Protein AF-A0A9E7FSQ2-F1 (afdb_monomer_lite)

Sequence (365 aa):
MQAASETDYRPSRMVAVAKCAEAFIREFFDQNPLSHIGLVTIKDGVAHRLTDIGGSPESQIKALMGKLECSGDASLQNALELIHGYLSQIPSYGHREVLILYSARNTCDPGDIMETIKNCKNAKIRCSVIGLSAEIFICKHLCEETGGSYTVALGESHFKELLLEHAPPPPAIAEYAAANLIKMGFPQRGAEGVIAICSCHKDVKIGGGYTCPRCKARVCELPAECRICGLTLVSSPHLARSYHHLFPVTPFNEVSSVVPFKLSQKLAQNCYGCQQSLLSHVDHLDCLDYLTCGHAMEANPLPMCPVQNATNVSASTVIFISMRVCTTVQVVRVIAAQLRDGYRLHRRLAPSIRAQCFMLEWSHT

Organism: NCBI:txid320322

Secondary structure (DSSP, 8-state):
-BTTT-SSSSS-HHHHHHHHHHHHHHHHHHH-TT-EEEEEEEETTEEEE-S-SBS-HHHHHHHHHHT----S---HHHHHHHHHHHHHTS-TTEEEEEEEEE--SS---SS-HHHHHHHHHHTTEEEEEEESS---HHHHHHHHHHT--EEE-SSHHHHHHHHHHTSSPPPPPTTT----PPPEE-PEEPPTT-EEE-TTTSSEEES--EEPTTT--EESSSSEE-TTT-PEE--HHHHHHHHHHHSPPPPP----S---TTTTTTS-SB-TTT--BTTTT-S------------------------------B--EEEEEEEEE----------GGGSSS---------TT-------------

Radius of gyration: 26.98 Å; chains: 1; bounding box: 78×68×67 Å

pLDDT: mean 70.96, std 23.81, range [24.16, 96.0]

InterPro domains:
  IPR007198 Ssl1-like [PF04056] (3-187)
  IPR007198 Ssl1-like [cd01453] (3-171)
  IPR012170 TFIIH subunit Ssl1/p44 [TIGR00622] (209-278)
  IPR036465 von Willebrand factor A-like domain superfamily [G3DSA:3.40.50.410] (2-172)
  IPR036465 von Willebrand factor A-like domain superfamily [SSF53300] (11-153)
  IPR060271 GTF2H2, zinc ribbon domain [PF27618] (211-241)

Structure (mmCIF, N/CA/C/O backbone):
data_AF-A0A9E7FSQ2-F1
#
_entry.id   AF-A0A9E7FSQ2-F1
#
loop_
_atom_site.group_PDB
_atom_site.id
_atom_site.type_symbol
_atom_site.label_atom_id
_atom_site.label_alt_id
_atom_site.label_comp_id
_atom_site.label_asym_id
_atom_site.label_entity_id
_atom_site.label_seq_id
_atom_site.pdbx_PDB_ins_code
_atom_site.Cartn_x
_atom_site.Cartn_y
_atom_site.Cartn_z
_atom_site.occupancy
_atom_site.B_iso_or_equiv
_atom_site.auth_seq_id
_atom_site.auth_comp_id
_atom_site.auth_asym_id
_atom_site.auth_atom_id
_atom_site.pdbx_PDB_model_num
ATOM 1 N N . MET A 1 1 ? -25.481 -5.400 13.319 1.00 40.56 1 MET A N 1
ATOM 2 C CA . MET A 1 1 ? -25.353 -4.232 12.418 1.00 40.56 1 MET A CA 1
ATOM 3 C C . MET A 1 1 ? -24.113 -4.427 11.564 1.00 40.56 1 MET A C 1
ATOM 5 O O . MET A 1 1 ? -23.068 -4.730 12.124 1.00 40.56 1 MET A O 1
ATOM 9 N N . GLN A 1 2 ? -24.254 -4.325 10.241 1.00 55.22 2 GLN A N 1
ATOM 10 C CA . GLN A 1 2 ? -23.157 -4.393 9.272 1.00 55.22 2 GLN A CA 1
ATOM 11 C C . GLN A 1 2 ? -22.393 -3.057 9.296 1.00 55.22 2 GLN A C 1
ATOM 13 O O . GLN A 1 2 ? -22.784 -2.104 8.629 1.00 55.22 2 GLN A O 1
ATOM 18 N N . ALA A 1 3 ? -21.301 -2.967 10.057 1.00 59.16 3 ALA A N 1
ATOM 19 C CA . ALA A 1 3 ? -20.565 -1.722 10.298 1.00 59.16 3 ALA A CA 1
ATOM 20 C C . ALA A 1 3 ? -20.078 -1.033 9.010 1.00 59.16 3 ALA A C 1
ATOM 22 O O . ALA A 1 3 ? -19.920 0.183 8.978 1.00 59.16 3 ALA A O 1
ATOM 23 N N . ALA A 1 4 ? -19.873 -1.778 7.923 1.00 58.91 4 ALA A N 1
ATOM 24 C CA . ALA A 1 4 ? -19.463 -1.224 6.632 1.00 58.91 4 ALA A CA 1
ATOM 25 C C . ALA A 1 4 ? -20.635 -0.817 5.712 1.00 58.91 4 ALA A C 1
ATOM 27 O O . ALA A 1 4 ? -20.423 -0.070 4.754 1.00 58.91 4 ALA A O 1
ATOM 28 N N . SER A 1 5 ? -21.866 -1.251 6.006 1.00 59.22 5 SER A N 1
ATOM 29 C CA . SER A 1 5 ? -23.078 -0.811 5.299 1.00 59.22 5 SER A CA 1
ATOM 30 C C . SER A 1 5 ? -23.764 0.376 5.984 1.00 59.22 5 SER A C 1
ATOM 32 O O . SER A 1 5 ? -24.767 0.873 5.475 1.00 59.22 5 SER A O 1
ATOM 34 N N . GLU A 1 6 ? -23.260 0.810 7.143 1.00 64.69 6 GLU A N 1
ATOM 35 C CA . GLU A 1 6 ? -23.747 1.996 7.847 1.00 64.69 6 GLU A CA 1
ATOM 36 C C . GLU A 1 6 ? -23.603 3.244 6.960 1.00 64.69 6 GLU A C 1
ATOM 38 O O . GLU A 1 6 ? -22.670 3.375 6.159 1.00 64.69 6 GLU A O 1
ATOM 43 N N . THR A 1 7 ? -24.569 4.152 7.076 1.00 68.88 7 THR A N 1
ATOM 44 C CA . THR A 1 7 ? -24.730 5.314 6.186 1.00 68.88 7 THR A CA 1
ATOM 45 C C . THR A 1 7 ? -24.164 6.604 6.773 1.00 68.88 7 THR A C 1
ATOM 47 O O . THR A 1 7 ? -24.497 7.692 6.307 1.00 68.88 7 THR A O 1
ATOM 50 N N . ASP A 1 8 ? -23.312 6.497 7.793 1.00 70.44 8 ASP A N 1
ATOM 51 C CA . ASP A 1 8 ? -22.634 7.646 8.401 1.00 70.44 8 ASP A CA 1
ATOM 52 C C . ASP A 1 8 ? -21.775 8.388 7.369 1.00 70.44 8 ASP A C 1
ATOM 54 O O . ASP A 1 8 ? -21.642 9.608 7.431 1.00 70.44 8 ASP A O 1
ATOM 58 N N . TYR A 1 9 ? -21.253 7.659 6.375 1.00 73.44 9 TYR A N 1
ATOM 59 C CA . TYR A 1 9 ? -20.717 8.222 5.134 1.00 73.44 9 TYR A CA 1
ATOM 60 C C . TYR A 1 9 ? -21.695 7.953 3.987 1.00 73.44 9 TYR A C 1
ATOM 62 O O . TYR A 1 9 ? -22.336 6.899 3.940 1.00 73.44 9 TYR A O 1
ATOM 70 N N . ARG A 1 10 ? -21.804 8.888 3.035 1.00 70.25 10 ARG A N 1
ATOM 71 C CA . ARG A 1 10 ? -22.770 8.794 1.930 1.00 70.25 10 ARG A CA 1
ATOM 72 C C . ARG A 1 10 ? -22.124 8.221 0.660 1.00 70.25 10 ARG A C 1
ATOM 74 O O . ARG A 1 10 ? -21.030 8.642 0.298 1.00 70.25 10 ARG A O 1
ATOM 81 N N . PRO A 1 11 ? -22.802 7.330 -0.094 1.00 70.56 11 PRO A N 1
ATOM 82 C CA . PRO A 1 11 ? -24.097 6.697 0.192 1.00 70.56 11 PRO A CA 1
ATOM 83 C C . PRO A 1 11 ? -24.022 5.561 1.233 1.00 70.56 11 PRO A C 1
ATOM 85 O O . PRO A 1 11 ? -25.025 5.268 1.870 1.00 70.56 11 PRO A O 1
ATOM 88 N N . SER A 1 12 ? -22.853 4.947 1.420 1.00 74.81 12 SER A N 1
ATOM 89 C CA . SER A 1 12 ? -22.544 4.016 2.513 1.00 74.81 12 SER A CA 1
ATOM 90 C C . SER A 1 12 ? -21.051 4.086 2.836 1.00 74.81 12 SER A C 1
ATOM 92 O O . SER A 1 12 ? -20.256 4.478 1.970 1.00 74.81 12 SER A O 1
ATOM 94 N N . ARG A 1 13 ? -20.643 3.669 4.046 1.00 75.00 13 ARG A N 1
ATOM 95 C CA . ARG A 1 13 ? -19.220 3.610 4.432 1.00 75.00 13 ARG A CA 1
ATOM 96 C C . ARG A 1 13 ? -18.386 2.822 3.429 1.00 75.00 13 ARG A C 1
ATOM 98 O O . ARG A 1 13 ? -17.349 3.320 3.014 1.00 75.00 13 ARG A O 1
ATOM 105 N N . MET A 1 14 ? -18.847 1.656 2.973 1.00 77.94 14 MET A N 1
ATOM 106 C CA . MET A 1 14 ? -18.116 0.863 1.979 1.00 77.94 14 MET A CA 1
ATOM 107 C C . MET A 1 14 ? -17.866 1.631 0.675 1.00 77.94 14 MET A C 1
ATOM 109 O O . MET A 1 14 ? -16.750 1.611 0.164 1.00 77.94 14 MET A O 1
ATOM 113 N N . VAL A 1 15 ? -18.875 2.317 0.132 1.00 80.50 15 VAL A N 1
ATOM 114 C CA . VAL A 1 15 ? -18.721 3.046 -1.137 1.00 80.50 15 VAL A CA 1
ATOM 115 C C . VAL A 1 15 ? -17.813 4.262 -0.966 1.00 80.50 15 VAL A C 1
ATOM 117 O O . VAL A 1 15 ? -16.976 4.520 -1.828 1.00 80.50 15 VAL A O 1
ATOM 120 N N . ALA A 1 16 ? -17.947 4.995 0.142 1.00 83.62 16 ALA A N 1
ATOM 121 C CA . ALA A 1 16 ? -17.066 6.118 0.456 1.00 83.62 16 ALA A CA 1
ATOM 122 C C . ALA A 1 16 ? -15.610 5.650 0.617 1.00 83.62 16 ALA A C 1
ATOM 124 O O . ALA A 1 16 ? -14.708 6.171 -0.038 1.00 83.62 16 ALA A O 1
ATOM 125 N N . VAL A 1 17 ? -15.394 4.585 1.395 1.00 85.50 17 VAL A N 1
ATOM 126 C CA . VAL A 1 17 ? -14.079 3.967 1.589 1.00 85.50 17 VAL A CA 1
ATOM 127 C C . VAL A 1 17 ? -13.490 3.486 0.265 1.00 85.50 17 VAL A C 1
ATOM 129 O O . VAL A 1 17 ? -12.321 3.751 0.008 1.00 85.50 17 VAL A O 1
ATOM 132 N N . ALA A 1 18 ? -14.279 2.844 -0.601 1.00 87.06 18 ALA A N 1
ATOM 133 C CA . ALA A 1 18 ? -13.825 2.375 -1.910 1.00 87.06 18 ALA A CA 1
ATOM 134 C C . ALA A 1 18 ? -13.379 3.524 -2.832 1.00 87.06 18 ALA A C 1
ATOM 136 O O . ALA A 1 18 ? -12.369 3.404 -3.521 1.00 87.06 18 ALA A O 1
ATOM 137 N N . LYS A 1 19 ? -14.081 4.663 -2.810 1.00 88.75 19 LYS A N 1
ATOM 138 C CA . LYS A 1 19 ? -13.690 5.860 -3.573 1.00 88.75 19 LYS A CA 1
ATOM 139 C C . LYS A 1 19 ? -12.409 6.498 -3.036 1.00 88.75 19 LYS A C 1
ATOM 141 O O . LYS A 1 19 ? -11.530 6.867 -3.812 1.00 88.75 19 LYS A O 1
ATOM 146 N N . CYS A 1 20 ? -12.279 6.614 -1.716 1.00 90.31 20 CYS A N 1
ATOM 147 C CA . CYS A 1 20 ? -11.047 7.088 -1.084 1.00 90.31 20 CYS A CA 1
ATOM 148 C C . CYS A 1 20 ? -9.872 6.145 -1.386 1.00 90.31 20 CYS A C 1
ATOM 150 O O . CYS A 1 20 ? -8.781 6.602 -1.716 1.00 90.31 20 CYS A O 1
ATOM 152 N N . ALA A 1 21 ? -10.120 4.836 -1.344 1.00 89.88 21 ALA A N 1
ATOM 153 C CA . ALA A 1 21 ? -9.185 3.782 -1.710 1.00 89.88 21 ALA A CA 1
ATOM 154 C C . ALA A 1 21 ? -8.739 3.860 -3.177 1.00 89.88 21 ALA A C 1
ATOM 156 O O . ALA A 1 21 ? -7.552 3.711 -3.450 1.00 89.88 21 ALA A O 1
ATOM 157 N N . GLU A 1 22 ? -9.645 4.136 -4.118 1.00 91.94 22 GLU A N 1
ATOM 158 C CA . GLU A 1 22 ? -9.281 4.381 -5.517 1.00 91.94 22 GLU A CA 1
ATOM 159 C C . GLU A 1 22 ? -8.311 5.565 -5.637 1.00 91.94 22 GLU A C 1
ATOM 161 O O . GLU A 1 22 ? -7.258 5.438 -6.267 1.00 91.94 22 GLU A O 1
ATOM 166 N N . ALA A 1 23 ? -8.647 6.702 -5.017 1.00 92.75 23 ALA A N 1
ATOM 167 C CA . ALA A 1 23 ? -7.794 7.888 -5.033 1.00 92.75 23 ALA A CA 1
ATOM 168 C C . ALA A 1 23 ? -6.413 7.594 -4.427 1.00 92.75 23 ALA A C 1
ATOM 170 O O . ALA A 1 23 ? -5.394 7.981 -4.996 1.00 92.75 23 ALA A O 1
ATOM 171 N N . PHE A 1 24 ? -6.379 6.845 -3.324 1.00 93.75 24 PHE A N 1
ATOM 172 C CA . PHE A 1 24 ? -5.146 6.395 -2.691 1.00 93.75 24 PHE A CA 1
ATOM 173 C C . PHE A 1 24 ? -4.313 5.485 -3.586 1.00 93.75 24 PHE A C 1
ATOM 175 O O . PHE A 1 24 ? -3.116 5.703 -3.687 1.00 93.75 24 PHE A O 1
ATOM 182 N N . ILE A 1 25 ? -4.907 4.495 -4.261 1.00 91.44 25 ILE A N 1
ATOM 183 C CA . ILE A 1 25 ? -4.161 3.608 -5.164 1.00 91.44 25 ILE A CA 1
ATOM 184 C C . ILE A 1 25 ? -3.481 4.434 -6.263 1.00 91.44 25 ILE A C 1
ATOM 186 O O . ILE A 1 25 ? -2.300 4.224 -6.540 1.00 91.44 25 ILE A O 1
ATOM 190 N N . ARG A 1 26 ? -4.202 5.389 -6.869 1.00 92.94 26 ARG A N 1
ATOM 191 C CA . ARG A 1 26 ? -3.638 6.268 -7.906 1.00 92.94 26 ARG A CA 1
ATOM 192 C C . ARG A 1 26 ? -2.476 7.104 -7.360 1.00 92.94 26 ARG A C 1
ATOM 194 O O . ARG A 1 26 ? -1.397 7.068 -7.943 1.00 92.94 26 ARG A O 1
ATOM 201 N N . GLU A 1 27 ? -2.675 7.785 -6.232 1.00 91.62 27 GLU A N 1
ATOM 202 C CA . GLU A 1 27 ? -1.642 8.621 -5.603 1.00 91.62 27 GLU A CA 1
ATOM 203 C C . GLU A 1 27 ? -0.430 7.792 -5.151 1.00 91.62 27 GLU A C 1
ATOM 205 O O . GLU A 1 27 ? 0.722 8.155 -5.384 1.00 91.62 27 GLU A O 1
ATOM 210 N N . PHE A 1 28 ? -0.673 6.623 -4.561 1.00 90.94 28 PHE A N 1
ATOM 211 C CA . PHE A 1 28 ? 0.370 5.726 -4.086 1.00 90.94 28 PHE A CA 1
ATOM 212 C C . PHE A 1 28 ? 1.300 5.289 -5.221 1.00 90.94 28 PHE A C 1
ATOM 214 O O . PHE A 1 28 ? 2.518 5.303 -5.040 1.00 90.94 28 PHE A O 1
ATOM 221 N N . PHE A 1 29 ? 0.759 4.919 -6.386 1.00 88.44 29 PHE A N 1
ATOM 222 C CA . PHE A 1 29 ? 1.572 4.533 -7.545 1.00 88.44 29 PHE A CA 1
ATOM 223 C C . PHE A 1 29 ? 2.252 5.722 -8.235 1.00 88.44 29 PHE A C 1
ATOM 225 O O . PHE A 1 29 ? 3.293 5.529 -8.872 1.00 88.44 29 PHE A O 1
ATOM 232 N N . ASP A 1 30 ? 1.715 6.937 -8.104 1.00 87.75 30 ASP A N 1
ATOM 233 C CA . ASP A 1 30 ? 2.375 8.135 -8.624 1.00 87.75 30 ASP A CA 1
ATOM 234 C C . ASP A 1 30 ? 3.643 8.463 -7.821 1.00 87.75 30 ASP A C 1
ATOM 236 O O . ASP A 1 30 ? 4.734 8.565 -8.396 1.00 87.75 30 ASP A O 1
ATOM 240 N N . GLN A 1 31 ? 3.518 8.485 -6.488 1.00 84.88 31 GLN A N 1
ATOM 241 C CA . GLN A 1 31 ? 4.624 8.717 -5.550 1.00 84.88 31 GLN A CA 1
ATOM 242 C C . GLN A 1 31 ? 5.609 7.532 -5.494 1.00 84.88 31 GLN A C 1
ATOM 244 O O . GLN A 1 31 ? 6.826 7.707 -5.376 1.00 84.88 31 GLN A O 1
ATOM 249 N N . ASN A 1 32 ? 5.105 6.298 -5.618 1.00 86.44 32 ASN A N 1
ATOM 250 C CA . ASN A 1 32 ? 5.890 5.070 -5.470 1.00 86.44 32 ASN A CA 1
ATOM 251 C C . ASN A 1 32 ? 5.739 4.142 -6.686 1.00 86.44 32 ASN A C 1
ATOM 253 O O . ASN A 1 32 ? 5.160 3.058 -6.582 1.00 86.44 32 ASN A O 1
ATOM 257 N N . PRO A 1 33 ? 6.311 4.498 -7.845 1.00 84.25 33 PRO A N 1
ATOM 258 C CA . PRO A 1 33 ? 6.127 3.713 -9.059 1.00 84.25 33 PRO A CA 1
ATOM 259 C C . PRO A 1 33 ? 6.678 2.288 -8.945 1.00 84.25 33 PRO A C 1
ATOM 261 O O . PRO A 1 33 ? 6.143 1.386 -9.569 1.00 84.25 33 PRO A O 1
ATOM 264 N N . LEU A 1 34 ? 7.725 2.047 -8.151 1.00 84.12 34 LEU A N 1
ATOM 265 C CA . LEU A 1 34 ? 8.325 0.710 -7.999 1.00 84.12 34 LEU A CA 1
ATOM 266 C C . LEU A 1 34 ? 7.613 -0.185 -6.980 1.00 84.12 34 LEU A C 1
ATOM 268 O O . LEU A 1 34 ? 7.972 -1.356 -6.820 1.00 84.12 34 LEU A O 1
ATOM 272 N N . SER A 1 35 ? 6.661 0.375 -6.245 1.00 86.38 35 SER A N 1
ATOM 273 C CA . SER A 1 35 ? 5.929 -0.350 -5.221 1.00 86.38 35 SER A CA 1
ATOM 274 C C . SER A 1 35 ? 4.876 -1.256 -5.838 1.00 86.38 35 SER A C 1
ATOM 276 O O . SER A 1 35 ? 4.550 -1.160 -7.017 1.00 86.38 35 SER A O 1
ATOM 278 N N . HIS A 1 36 ? 4.364 -2.179 -5.036 1.00 87.38 36 HIS A N 1
ATOM 279 C CA . HIS A 1 36 ? 3.294 -3.078 -5.437 1.00 87.38 36 HIS A CA 1
ATOM 280 C C . HIS A 1 36 ? 2.200 -3.051 -4.377 1.00 87.38 36 HIS A C 1
ATOM 282 O O . HIS A 1 36 ? 2.496 -2.959 -3.186 1.00 87.38 36 HIS A O 1
ATOM 288 N N . ILE A 1 37 ? 0.950 -3.167 -4.813 1.00 89.81 37 ILE A N 1
ATOM 289 C CA . ILE A 1 37 ? -0.212 -3.283 -3.933 1.00 89.81 37 ILE A CA 1
ATOM 290 C C . ILE A 1 37 ? -0.868 -4.643 -4.161 1.00 89.81 37 ILE A C 1
ATOM 292 O O . ILE A 1 37 ? -0.989 -5.093 -5.301 1.00 89.81 37 ILE A O 1
ATOM 296 N N . GLY A 1 38 ? -1.298 -5.285 -3.080 1.00 90.69 38 GLY A N 1
ATOM 297 C CA . GLY A 1 38 ? -2.268 -6.376 -3.081 1.00 90.69 38 GLY A CA 1
ATOM 298 C C . GLY A 1 38 ? -3.457 -6.021 -2.190 1.00 90.69 38 GLY A C 1
ATOM 299 O O . GLY A 1 38 ? -3.299 -5.312 -1.196 1.00 90.69 38 GLY A O 1
ATOM 300 N N . LEU A 1 39 ? -4.648 -6.502 -2.541 1.00 90.31 39 LEU A N 1
ATOM 301 C CA . LEU A 1 39 ? -5.879 -6.236 -1.801 1.00 90.31 39 LEU A CA 1
ATOM 302 C C . LEU A 1 39 ? -6.386 -7.514 -1.138 1.00 90.31 39 LEU A C 1
ATOM 304 O O . LEU A 1 39 ? -6.556 -8.554 -1.785 1.00 90.31 39 LEU A O 1
ATOM 308 N N . VAL A 1 40 ? -6.685 -7.411 0.153 1.00 90.19 40 VAL A N 1
ATOM 309 C CA . VAL A 1 40 ? -7.327 -8.461 0.944 1.00 90.19 40 VAL A CA 1
ATOM 310 C C . VAL A 1 40 ? -8.585 -7.892 1.581 1.00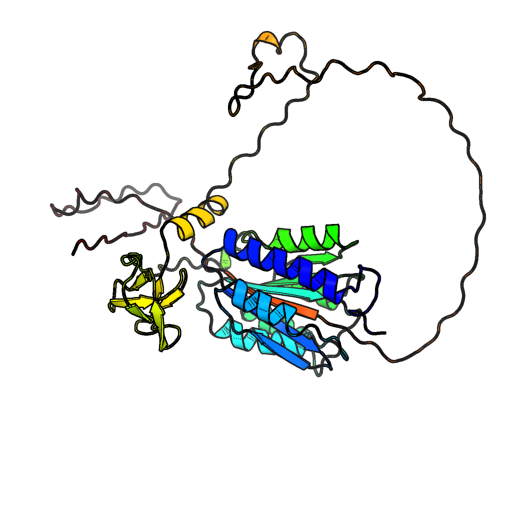 90.19 40 VAL A C 1
ATOM 312 O O . VAL A 1 40 ? -8.596 -6.778 2.095 1.00 90.19 40 VAL A O 1
ATOM 315 N N . THR A 1 41 ? -9.654 -8.673 1.553 1.00 88.00 41 THR A N 1
ATOM 316 C CA . THR A 1 41 ? -10.908 -8.373 2.247 1.00 88.00 41 THR A CA 1
ATOM 317 C C . THR A 1 41 ? -11.150 -9.382 3.338 1.00 88.00 41 THR A C 1
ATOM 319 O O . THR A 1 41 ? -10.878 -10.567 3.152 1.00 88.00 41 THR A O 1
ATOM 322 N N . ILE A 1 42 ? -11.735 -8.921 4.433 1.00 85.94 42 ILE A N 1
ATOM 323 C CA . ILE A 1 42 ? -12.189 -9.784 5.513 1.00 85.94 42 ILE A CA 1
ATOM 324 C C . ILE A 1 42 ? -13.713 -9.750 5.537 1.00 85.94 42 ILE A C 1
ATOM 326 O O . ILE A 1 42 ? -14.292 -8.665 5.637 1.00 85.94 42 ILE A O 1
ATOM 330 N N . LYS A 1 43 ? -14.338 -10.923 5.416 1.00 81.88 43 LYS A N 1
ATOM 331 C CA . LYS A 1 43 ? -15.788 -11.109 5.529 1.00 81.88 43 LYS A CA 1
ATOM 332 C C . LYS A 1 43 ? -16.107 -12.493 6.077 1.00 81.88 43 LYS A C 1
ATOM 334 O O . LYS A 1 43 ? -15.344 -13.427 5.855 1.00 81.88 43 LYS A O 1
ATOM 339 N N . ASP A 1 44 ? -17.226 -12.622 6.782 1.00 83.75 44 ASP A N 1
ATOM 340 C CA . ASP A 1 44 ? -17.719 -13.904 7.310 1.00 83.75 44 ASP A CA 1
ATOM 341 C C . ASP A 1 44 ? -16.679 -14.682 8.144 1.00 83.75 44 ASP A C 1
ATOM 343 O O . ASP A 1 44 ? -16.605 -15.907 8.096 1.00 83.75 44 ASP A O 1
ATOM 347 N N . GLY A 1 45 ? -15.844 -13.960 8.899 1.00 82.56 45 GLY A N 1
ATOM 348 C CA . GLY A 1 45 ? -14.763 -14.520 9.715 1.00 82.56 45 GLY A CA 1
ATOM 349 C C . GLY A 1 45 ? -13.556 -15.016 8.912 1.00 82.56 45 GLY A C 1
ATOM 350 O O . GLY A 1 45 ? -12.628 -15.572 9.492 1.00 82.56 45 GLY A O 1
ATOM 351 N N . VAL A 1 46 ? -13.523 -14.814 7.591 1.00 86.25 46 VAL A N 1
ATOM 352 C CA . VAL A 1 46 ? -12.490 -15.337 6.687 1.00 86.25 46 VAL A CA 1
ATOM 353 C C . VAL A 1 46 ? -11.792 -14.204 5.933 1.00 86.25 46 VAL A C 1
ATOM 355 O O . VAL A 1 46 ? -12.392 -13.200 5.546 1.00 86.25 46 VAL A O 1
ATOM 358 N N . ALA A 1 47 ? -10.489 -14.370 5.703 1.00 88.38 47 ALA A N 1
ATOM 359 C CA . ALA A 1 47 ? -9.706 -13.481 4.857 1.00 88.38 47 ALA A CA 1
ATOM 360 C C . ALA A 1 47 ? -9.663 -13.995 3.412 1.00 88.38 47 ALA A C 1
ATOM 362 O O . ALA A 1 47 ? -9.265 -15.127 3.139 1.00 88.38 47 ALA A O 1
ATOM 363 N N . HIS A 1 48 ? -10.029 -13.136 2.466 1.00 86.19 48 HIS A N 1
ATOM 364 C CA . HIS A 1 48 ? -10.029 -13.429 1.040 1.00 86.19 48 HIS A CA 1
ATOM 365 C C . HIS A 1 48 ? -9.091 -12.483 0.298 1.00 86.19 48 HIS A C 1
ATOM 367 O O . HIS A 1 48 ? -9.202 -11.261 0.396 1.00 86.19 48 HIS A O 1
ATOM 373 N N . ARG A 1 49 ? -8.199 -13.049 -0.515 1.00 87.81 49 ARG A N 1
ATOM 374 C CA . ARG A 1 49 ? -7.396 -12.275 -1.464 1.00 87.81 49 ARG A CA 1
ATOM 375 C C . ARG A 1 49 ? -8.285 -11.795 -2.614 1.00 87.81 49 ARG A C 1
ATOM 377 O O . ARG A 1 49 ? -8.809 -12.617 -3.367 1.00 87.81 49 ARG A O 1
ATOM 384 N N . LEU A 1 50 ? -8.419 -10.479 -2.775 1.00 86.50 50 LEU A N 1
ATOM 385 C CA . LEU A 1 50 ? -9.091 -9.885 -3.933 1.00 86.50 50 LEU A CA 1
ATOM 386 C C . LEU A 1 50 ? -8.173 -9.848 -5.153 1.00 86.50 50 LEU A C 1
ATOM 388 O O . LEU A 1 50 ? -8.620 -10.151 -6.261 1.00 86.50 50 LEU A O 1
ATOM 392 N N . THR A 1 51 ? -6.907 -9.493 -4.940 1.00 87.81 51 THR A N 1
ATOM 393 C CA . THR A 1 51 ? -5.895 -9.348 -5.989 1.00 87.81 51 THR A CA 1
ATOM 394 C C . THR A 1 51 ? -4.540 -9.860 -5.532 1.00 87.81 51 THR A C 1
ATOM 396 O O . THR A 1 51 ? -4.203 -9.827 -4.348 1.00 87.81 51 THR A O 1
ATOM 399 N N . ASP A 1 52 ? -3.742 -10.316 -6.492 1.00 86.75 52 ASP A N 1
ATOM 400 C CA . ASP A 1 52 ? -2.322 -10.553 -6.262 1.00 86.75 52 ASP A CA 1
ATOM 401 C C . ASP A 1 52 ? -1.561 -9.234 -6.087 1.00 86.75 52 ASP A C 1
ATOM 403 O O . ASP A 1 52 ? -1.979 -8.179 -6.580 1.00 86.75 52 ASP A O 1
ATOM 407 N N . ILE A 1 53 ? -0.416 -9.316 -5.404 1.00 85.19 53 ILE A N 1
ATOM 408 C CA . ILE A 1 53 ? 0.529 -8.204 -5.285 1.00 85.19 53 ILE A CA 1
ATOM 409 C C . ILE A 1 53 ? 1.018 -7.844 -6.692 1.00 85.19 53 ILE A C 1
ATOM 411 O O . ILE A 1 53 ? 1.624 -8.663 -7.384 1.00 85.19 53 ILE A O 1
ATOM 415 N N . GLY A 1 54 ? 0.742 -6.617 -7.126 1.00 83.31 54 GLY A N 1
ATOM 416 C CA . GLY A 1 54 ? 1.039 -6.164 -8.481 1.00 83.31 54 GLY A CA 1
ATOM 417 C C . GLY A 1 54 ? 1.284 -4.661 -8.568 1.00 83.31 54 GLY A C 1
ATOM 418 O O . GLY A 1 54 ? 0.929 -3.910 -7.664 1.00 83.31 54 GLY A O 1
ATOM 419 N N . GLY A 1 55 ? 1.891 -4.233 -9.677 1.00 83.50 55 GLY A N 1
ATOM 420 C CA . GLY A 1 55 ? 2.241 -2.832 -9.942 1.00 83.50 55 GLY A CA 1
ATOM 421 C C . GLY A 1 55 ? 1.238 -2.052 -10.804 1.00 83.50 55 GLY A C 1
ATOM 422 O O . GLY A 1 55 ? 1.524 -0.928 -11.194 1.00 83.50 55 GLY A O 1
ATOM 423 N N . SER A 1 56 ? 0.095 -2.649 -11.172 1.00 84.88 56 SER A N 1
ATOM 424 C CA . SER A 1 56 ? -0.887 -2.018 -12.070 1.00 84.88 56 SER A CA 1
ATOM 425 C C . SER A 1 56 ? -2.029 -1.367 -11.277 1.00 84.88 56 SER A C 1
ATOM 427 O O . SER A 1 56 ? -2.836 -2.108 -10.708 1.00 84.88 56 SER A O 1
ATOM 429 N N . PRO A 1 57 ? -2.161 -0.025 -11.259 1.00 89.25 57 PRO A N 1
ATOM 430 C CA . PRO A 1 57 ? -3.220 0.661 -10.514 1.00 89.25 57 PRO A CA 1
ATOM 431 C C . PRO A 1 57 ? -4.617 0.273 -11.008 1.00 89.25 57 PRO A C 1
ATOM 433 O O . PRO A 1 57 ? -5.481 -0.077 -10.209 1.00 89.25 57 PRO A O 1
ATOM 436 N N . GLU A 1 58 ? -4.830 0.251 -12.325 1.00 90.31 58 GLU A N 1
ATOM 437 C CA . GLU A 1 58 ? -6.143 -0.026 -12.923 1.00 90.31 58 GLU A CA 1
ATOM 438 C C . GLU A 1 58 ? -6.625 -1.455 -12.628 1.00 90.31 58 GLU A C 1
ATOM 440 O O . GLU A 1 58 ? -7.811 -1.679 -12.387 1.00 90.31 58 GLU A O 1
ATOM 445 N N . SER A 1 59 ? -5.708 -2.431 -12.569 1.00 88.12 59 SER A N 1
ATOM 446 C CA . SER A 1 59 ? -6.051 -3.799 -12.162 1.00 88.12 59 SER A CA 1
ATOM 447 C C . SER A 1 59 ? -6.533 -3.858 -10.711 1.00 88.12 59 SER A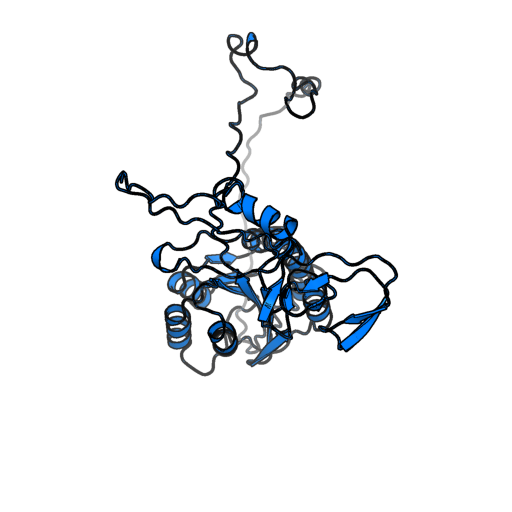 C 1
ATOM 449 O O . SER A 1 59 ? -7.471 -4.600 -10.412 1.00 88.12 59 SER A O 1
ATOM 451 N N . GLN A 1 60 ? -5.903 -3.093 -9.814 1.00 88.56 60 GLN A N 1
ATOM 452 C CA . GLN A 1 60 ? -6.276 -3.041 -8.399 1.00 88.56 60 GLN A CA 1
ATOM 453 C C . GLN A 1 60 ? -7.616 -2.320 -8.209 1.00 88.56 60 GLN A C 1
ATOM 455 O O . GLN A 1 60 ? -8.509 -2.841 -7.544 1.00 88.56 60 GLN A O 1
ATOM 460 N N . ILE A 1 61 ? -7.800 -1.172 -8.867 1.00 91.00 61 ILE A N 1
ATOM 461 C CA . ILE A 1 61 ? -9.032 -0.370 -8.809 1.00 91.00 61 ILE A CA 1
ATOM 462 C C . ILE A 1 61 ? -10.223 -1.159 -9.358 1.00 91.00 61 ILE A C 1
ATOM 464 O O . ILE A 1 61 ? -11.274 -1.222 -8.723 1.00 91.00 61 ILE A O 1
ATOM 468 N N . LYS A 1 62 ? -10.061 -1.824 -10.510 1.00 91.06 62 LYS A N 1
ATOM 469 C CA . LYS A 1 62 ? -11.126 -2.642 -11.103 1.00 91.06 62 LYS A CA 1
ATOM 470 C C . LYS A 1 62 ? -11.572 -3.766 -10.167 1.00 91.06 62 LYS A C 1
ATOM 472 O O . LYS A 1 62 ? -12.766 -4.038 -10.066 1.00 91.06 62 LYS A O 1
ATOM 477 N N . ALA A 1 63 ? -10.630 -4.425 -9.496 1.00 88.44 63 ALA A N 1
ATOM 478 C CA . ALA A 1 63 ? -10.948 -5.495 -8.558 1.00 88.44 63 ALA A CA 1
ATOM 479 C C . ALA A 1 63 ? -11.623 -4.973 -7.283 1.00 88.44 63 ALA A C 1
ATOM 481 O O . ALA A 1 63 ? -12.581 -5.588 -6.820 1.00 88.44 63 ALA A O 1
ATOM 482 N N . LEU A 1 64 ? -11.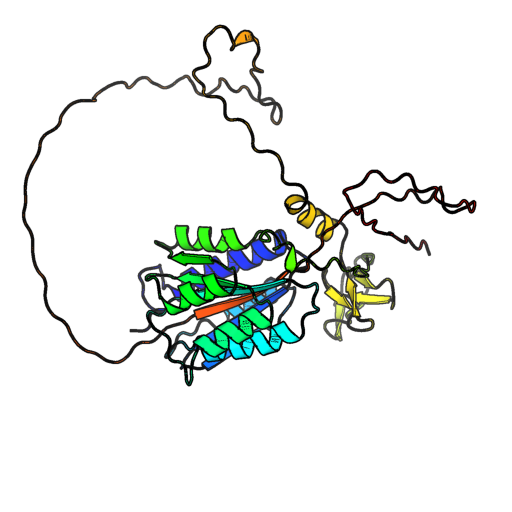161 -3.830 -6.764 1.00 85.94 64 LEU A N 1
ATOM 483 C CA . LEU A 1 64 ? -11.762 -3.148 -5.620 1.00 85.94 64 LEU A CA 1
ATOM 484 C C . LEU A 1 64 ? -13.224 -2.781 -5.903 1.00 85.94 64 LEU A C 1
ATOM 486 O O . LEU A 1 64 ? -14.116 -3.166 -5.154 1.00 85.94 64 LEU A O 1
ATOM 490 N N . MET A 1 65 ? -13.477 -2.089 -7.016 1.00 85.12 65 MET A N 1
ATOM 491 C CA . MET A 1 65 ? -14.816 -1.614 -7.379 1.00 85.12 65 MET A CA 1
ATOM 492 C C . MET A 1 65 ? -15.754 -2.747 -7.812 1.00 85.12 65 MET A C 1
ATOM 494 O O . MET A 1 65 ? -16.968 -2.633 -7.667 1.00 85.12 65 MET A O 1
ATOM 498 N N . GLY A 1 66 ? -15.209 -3.850 -8.333 1.00 80.00 66 GLY A N 1
ATOM 499 C CA . GLY A 1 66 ? -15.988 -4.996 -8.801 1.00 80.00 66 GLY A CA 1
ATOM 500 C C . GLY A 1 66 ? -16.462 -5.959 -7.705 1.00 80.00 66 GLY A C 1
ATOM 501 O O . GLY A 1 66 ? -17.284 -6.822 -8.003 1.00 80.00 66 GLY A O 1
ATOM 502 N N . LYS A 1 67 ? -15.947 -5.857 -6.470 1.00 73.19 67 LYS A N 1
ATOM 503 C CA . LYS A 1 67 ? -16.229 -6.797 -5.363 1.00 73.19 67 LYS A CA 1
ATOM 504 C C . LYS A 1 67 ? -16.542 -6.082 -4.040 1.00 73.19 67 LYS A C 1
ATOM 506 O O . LYS A 1 67 ? -16.015 -6.436 -2.988 1.00 73.19 67 LYS A O 1
ATOM 511 N N . LEU A 1 68 ? -17.404 -5.070 -4.099 1.00 68.69 68 LEU A N 1
ATOM 512 C CA . LEU A 1 68 ? -17.887 -4.336 -2.926 1.00 68.69 68 LEU A CA 1
ATOM 513 C C . LEU A 1 68 ? -19.039 -5.093 -2.249 1.00 68.69 68 LEU A C 1
ATOM 515 O O . LEU A 1 68 ? -20.208 -4.759 -2.427 1.00 68.69 68 LEU A O 1
ATOM 519 N N . GLU A 1 69 ? -18.701 -6.124 -1.478 1.00 70.31 69 GLU A N 1
ATOM 520 C CA . GLU A 1 69 ? -19.652 -6.866 -0.646 1.00 70.31 69 GLU A CA 1
ATOM 521 C C . GLU A 1 69 ? -19.219 -6.843 0.822 1.00 70.31 69 GLU A C 1
ATOM 523 O O . GLU A 1 69 ? -18.054 -7.088 1.140 1.00 70.31 69 GLU A O 1
ATOM 528 N N . CYS A 1 70 ? -20.180 -6.605 1.717 1.00 68.81 70 CYS A N 1
ATOM 529 C CA . CYS A 1 70 ? -19.977 -6.623 3.162 1.00 68.81 70 CYS A CA 1
ATOM 530 C C . CYS A 1 70 ? -20.873 -7.675 3.812 1.00 68.81 70 CYS A C 1
ATOM 532 O O . CYS A 1 70 ? -22.097 -7.541 3.779 1.00 68.81 70 CYS A O 1
ATOM 534 N N . SER A 1 71 ? -20.279 -8.684 4.446 1.00 74.12 71 SER A N 1
ATOM 535 C CA . SER A 1 71 ? -21.007 -9.692 5.222 1.00 74.12 71 SER A CA 1
ATOM 536 C C . SER A 1 71 ? -20.169 -10.226 6.382 1.00 74.12 71 SER A C 1
ATOM 538 O O . SER A 1 71 ? -18.940 -10.254 6.321 1.00 74.12 71 SER A O 1
ATOM 540 N N . GLY A 1 72 ? -20.865 -10.616 7.452 1.00 76.75 72 GLY A N 1
ATOM 541 C CA . GLY A 1 72 ? -20.300 -11.324 8.598 1.00 76.75 72 GLY A CA 1
ATOM 542 C C . GLY A 1 72 ? -19.212 -10.581 9.373 1.00 76.75 72 GLY A C 1
ATOM 543 O O . GLY A 1 72 ? -19.050 -9.364 9.261 1.00 76.75 72 GLY A O 1
ATOM 544 N N . ASP A 1 73 ? -18.511 -11.322 10.225 1.00 80.56 73 ASP A N 1
ATOM 545 C CA . ASP A 1 73 ? -17.539 -10.767 11.166 1.00 80.56 73 ASP A CA 1
ATOM 546 C C . ASP A 1 73 ? -16.150 -10.572 10.546 1.00 80.56 73 ASP A C 1
ATOM 548 O O . ASP A 1 73 ? -15.761 -11.247 9.590 1.00 80.56 73 ASP A O 1
ATOM 552 N N . ALA A 1 74 ? -15.375 -9.646 11.114 1.00 85.19 74 ALA A N 1
ATOM 553 C CA . ALA A 1 74 ? -13.973 -9.473 10.759 1.00 85.19 74 ALA A CA 1
ATOM 554 C C . ALA A 1 74 ? -13.091 -10.389 11.622 1.00 85.19 74 ALA A C 1
ATOM 556 O O . ALA A 1 74 ? -13.222 -10.383 12.841 1.00 85.19 74 ALA A O 1
ATOM 557 N N . SER A 1 75 ? -12.164 -11.122 11.002 1.00 90.12 75 SER A N 1
ATOM 558 C CA . SER A 1 75 ? -11.044 -11.803 11.663 1.00 90.12 75 SER A CA 1
ATOM 559 C C . SER A 1 75 ? -9.714 -11.178 11.234 1.00 90.12 75 SER A C 1
ATOM 561 O O . SER A 1 75 ? -9.282 -11.323 10.085 1.00 90.12 75 SER A O 1
ATOM 563 N N . LEU A 1 76 ? -9.063 -10.467 12.155 1.00 91.00 76 LEU A N 1
ATOM 564 C CA . LEU A 1 76 ? -7.723 -9.915 11.950 1.00 91.00 76 LEU A CA 1
ATOM 565 C C . LEU A 1 76 ? -6.657 -11.008 11.895 1.00 91.00 76 LEU A C 1
ATOM 567 O O . LEU A 1 76 ? -5.732 -10.896 11.094 1.00 91.00 76 LEU A O 1
ATOM 571 N N . GLN A 1 77 ? -6.790 -12.066 12.696 1.00 94.19 77 GLN A N 1
ATOM 572 C CA . GLN A 1 77 ? -5.838 -13.173 12.726 1.00 94.19 77 GLN A CA 1
ATOM 573 C C . GLN A 1 77 ? -5.735 -13.842 11.354 1.00 94.19 77 GLN A C 1
ATOM 575 O O . GLN A 1 77 ? -4.651 -13.875 10.771 1.00 94.19 77 GLN A O 1
ATOM 580 N N . ASN A 1 78 ? -6.865 -14.285 10.793 1.00 93.00 78 ASN A N 1
ATOM 581 C CA . ASN A 1 78 ? -6.892 -14.951 9.488 1.00 93.00 78 ASN A CA 1
ATOM 582 C C . ASN A 1 78 ? -6.303 -14.061 8.387 1.00 93.00 78 ASN A C 1
ATOM 584 O O . ASN A 1 78 ? -5.645 -14.536 7.459 1.00 93.00 78 ASN A O 1
ATOM 588 N N . ALA A 1 79 ? -6.520 -12.751 8.491 1.00 91.75 79 ALA A N 1
ATOM 589 C CA . ALA A 1 79 ? -5.972 -11.805 7.541 1.00 91.75 79 ALA A CA 1
ATOM 590 C C . ALA A 1 79 ? -4.460 -11.640 7.681 1.00 91.75 79 ALA A C 1
ATOM 592 O O . ALA A 1 79 ? -3.753 -11.713 6.679 1.00 91.75 79 ALA A O 1
ATOM 593 N N . LEU A 1 80 ? -3.955 -11.460 8.902 1.00 93.50 80 LEU A N 1
ATOM 594 C CA . LEU A 1 80 ? -2.524 -11.333 9.167 1.00 93.50 80 LEU A CA 1
ATOM 595 C C . LEU A 1 80 ? -1.760 -12.607 8.796 1.00 93.50 80 LEU A C 1
ATOM 597 O O . LEU A 1 80 ? -0.685 -12.507 8.213 1.00 93.50 80 LEU A O 1
ATOM 601 N N . GLU A 1 81 ? -2.316 -13.791 9.048 1.00 93.94 81 GLU A N 1
ATOM 602 C CA . GLU A 1 81 ? -1.718 -15.070 8.645 1.00 93.94 81 GLU A CA 1
ATOM 603 C C . GLU A 1 81 ? -1.624 -15.201 7.116 1.00 93.94 81 GLU A C 1
ATOM 605 O O . GLU A 1 81 ? -0.566 -15.535 6.571 1.00 93.94 81 GLU A O 1
ATOM 610 N N . LEU A 1 82 ? -2.705 -14.860 6.407 1.00 91.81 82 LEU A N 1
ATOM 611 C CA . LEU A 1 82 ? -2.741 -14.846 4.945 1.00 91.81 82 LEU A CA 1
ATOM 612 C C . LEU A 1 82 ? -1.725 -13.843 4.370 1.00 91.81 82 LEU A C 1
ATOM 614 O O . LEU A 1 82 ? -0.973 -14.168 3.450 1.00 91.81 82 LEU A O 1
ATOM 618 N N . ILE A 1 83 ? -1.653 -12.643 4.946 1.00 91.00 83 ILE A N 1
ATOM 619 C CA . ILE A 1 83 ? -0.707 -11.590 4.560 1.00 91.00 83 ILE A CA 1
ATOM 620 C C . ILE A 1 83 ? 0.739 -12.006 4.837 1.00 91.00 83 ILE A C 1
ATOM 622 O O . ILE A 1 83 ? 1.603 -11.810 3.982 1.00 91.00 83 ILE A O 1
ATOM 626 N N . HIS A 1 84 ? 1.008 -12.609 5.995 1.00 91.56 84 HIS A N 1
ATOM 627 C CA . HIS A 1 84 ? 2.323 -13.121 6.360 1.00 91.56 84 HIS A CA 1
ATOM 628 C C . HIS A 1 84 ? 2.824 -14.133 5.320 1.00 91.56 84 HIS A C 1
ATOM 630 O O . HIS A 1 84 ? 3.972 -14.045 4.881 1.00 91.56 84 HIS A O 1
ATOM 636 N N . GLY A 1 85 ? 1.948 -15.026 4.841 1.00 90.06 85 GLY A N 1
ATOM 637 C CA . GLY A 1 85 ? 2.251 -15.950 3.746 1.00 90.06 85 GLY A CA 1
ATOM 638 C C . GLY A 1 85 ? 2.744 -15.243 2.478 1.00 90.06 85 GLY A C 1
ATOM 639 O O . GLY A 1 85 ? 3.787 -15.614 1.939 1.00 90.06 85 GLY A O 1
ATOM 640 N N . TYR A 1 86 ? 2.067 -14.179 2.038 1.00 86.94 86 TYR A N 1
ATOM 641 C CA . TYR A 1 86 ? 2.472 -13.420 0.845 1.00 86.94 86 TYR A CA 1
ATOM 642 C C . TYR A 1 86 ? 3.737 -12.587 1.061 1.00 86.94 86 TYR A C 1
ATOM 644 O O . TYR A 1 86 ? 4.659 -12.630 0.246 1.00 86.94 86 TYR A O 1
ATOM 652 N N . LEU A 1 87 ? 3.806 -11.845 2.167 1.00 86.88 87 LEU A N 1
ATOM 653 C CA . LEU A 1 87 ? 4.928 -10.952 2.457 1.00 86.88 87 LEU A CA 1
ATOM 654 C C . LEU A 1 87 ? 6.217 -11.723 2.776 1.00 86.88 87 LEU A C 1
ATOM 656 O O . LEU A 1 87 ? 7.308 -11.187 2.587 1.00 86.88 87 LEU A O 1
ATOM 660 N N . SER A 1 88 ? 6.125 -12.988 3.200 1.00 85.06 88 SER A N 1
ATOM 661 C CA . SER A 1 88 ? 7.294 -13.847 3.424 1.00 85.06 88 SER A CA 1
ATOM 662 C C . SER A 1 88 ? 8.114 -14.100 2.151 1.00 85.06 88 SER A C 1
ATOM 664 O O . SER A 1 88 ? 9.333 -14.243 2.238 1.00 85.06 88 SER A O 1
ATOM 666 N N . GLN A 1 89 ? 7.469 -14.080 0.977 1.00 83.75 89 GLN A N 1
ATOM 667 C CA . GLN A 1 89 ? 8.114 -14.278 -0.327 1.00 83.75 89 GLN A CA 1
ATOM 668 C C . GLN A 1 89 ? 8.925 -13.055 -0.776 1.00 83.75 89 GLN A C 1
ATOM 670 O O . GLN A 1 89 ? 9.748 -13.152 -1.687 1.00 83.75 89 GLN A O 1
ATOM 675 N N . ILE A 1 90 ? 8.708 -11.900 -0.142 1.00 79.44 90 ILE A N 1
ATOM 676 C CA . ILE A 1 90 ? 9.379 -10.655 -0.500 1.00 79.44 90 ILE A CA 1
ATOM 677 C C . ILE A 1 90 ? 10.825 -10.691 0.003 1.00 79.44 90 ILE A C 1
ATOM 679 O O . ILE A 1 90 ? 11.056 -11.006 1.176 1.00 79.44 90 ILE A O 1
ATOM 683 N N . PRO A 1 91 ? 11.811 -10.320 -0.830 1.00 79.38 91 PRO A N 1
ATOM 684 C CA . PRO A 1 91 ? 13.204 -10.233 -0.412 1.00 79.38 91 PRO A CA 1
ATOM 685 C C . PRO A 1 91 ? 13.415 -9.323 0.803 1.00 79.38 91 PRO A C 1
ATOM 687 O O . PRO A 1 91 ? 12.687 -8.357 1.013 1.00 79.38 91 PRO A O 1
ATOM 690 N N . SER A 1 92 ? 14.473 -9.574 1.573 1.00 74.50 92 SER A N 1
ATOM 691 C CA . SER A 1 92 ? 14.762 -8.849 2.822 1.00 74.50 92 SER A CA 1
ATOM 692 C C . SER A 1 92 ? 15.018 -7.343 2.668 1.00 74.50 92 SER A C 1
ATOM 694 O O . SER A 1 92 ? 14.985 -6.630 3.665 1.00 74.50 92 SER A O 1
ATOM 696 N N . TYR A 1 93 ? 15.279 -6.859 1.450 1.00 74.81 93 TYR A N 1
ATOM 697 C CA . TYR A 1 93 ? 15.426 -5.431 1.142 1.00 74.81 93 TYR A CA 1
ATOM 698 C C . TYR A 1 93 ? 14.099 -4.716 0.856 1.00 74.81 93 TYR A C 1
ATOM 700 O O . TYR A 1 93 ? 14.075 -3.492 0.737 1.00 74.81 93 TYR A O 1
ATOM 708 N N . GLY A 1 94 ? 13.012 -5.464 0.664 1.00 75.94 94 GLY A N 1
ATOM 709 C CA . GLY A 1 94 ? 11.687 -4.893 0.467 1.00 75.94 94 GLY A CA 1
ATOM 710 C C . GLY A 1 94 ? 11.086 -4.488 1.805 1.00 75.94 94 GLY A C 1
ATOM 711 O O . GLY A 1 94 ? 11.108 -5.270 2.758 1.00 75.94 94 GLY A O 1
ATOM 712 N N . HIS A 1 95 ? 10.510 -3.289 1.872 1.00 82.31 95 HIS A N 1
ATOM 713 C CA . HIS A 1 95 ? 9.671 -2.928 3.004 1.00 82.31 95 HIS A CA 1
ATOM 714 C C . HIS A 1 95 ? 8.333 -3.650 2.875 1.00 82.31 95 HIS A C 1
ATOM 716 O O . HIS A 1 95 ? 7.678 -3.609 1.830 1.00 82.31 95 HIS A O 1
ATOM 722 N N . ARG A 1 96 ? 7.964 -4.337 3.953 1.00 88.25 96 ARG A N 1
ATOM 723 C CA . ARG A 1 96 ? 6.727 -5.099 4.081 1.00 88.25 96 ARG A CA 1
ATOM 724 C C . ARG A 1 96 ? 5.760 -4.259 4.899 1.00 88.25 96 ARG A C 1
ATOM 726 O O . ARG A 1 96 ? 5.956 -4.106 6.104 1.00 88.25 96 ARG A O 1
ATOM 733 N N . GLU A 1 97 ? 4.753 -3.698 4.246 1.00 90.44 97 GLU A N 1
ATOM 734 C CA . GLU A 1 97 ? 3.793 -2.802 4.880 1.00 90.44 97 GLU A CA 1
ATOM 735 C C . GLU A 1 97 ? 2.366 -3.316 4.698 1.00 90.44 97 GLU A C 1
ATOM 737 O O . GLU A 1 97 ? 1.985 -3.858 3.658 1.00 90.44 97 GLU A O 1
ATOM 742 N N . VAL A 1 98 ? 1.563 -3.138 5.737 1.00 93.44 98 VAL A N 1
ATOM 743 C CA . VAL A 1 98 ? 0.153 -3.509 5.763 1.00 93.44 98 VAL A CA 1
ATOM 744 C C . VAL A 1 98 ? -0.621 -2.303 6.261 1.00 93.44 98 VAL A C 1
ATOM 746 O O . VAL A 1 98 ? -0.333 -1.792 7.338 1.00 93.44 98 VAL A O 1
ATOM 749 N N . LEU A 1 99 ? -1.596 -1.851 5.484 1.00 94.31 99 LEU A N 1
ATOM 750 C CA . LEU A 1 99 ? -2.513 -0.784 5.853 1.00 94.31 99 LEU A CA 1
ATOM 751 C C . LEU A 1 99 ? -3.929 -1.355 5.935 1.00 94.31 99 LEU A C 1
ATOM 753 O O . LEU A 1 99 ? -4.505 -1.783 4.940 1.00 94.31 99 LEU A O 1
ATOM 757 N N . ILE A 1 100 ? -4.484 -1.371 7.138 1.00 93.19 100 ILE A N 1
ATOM 758 C CA . ILE A 1 100 ? -5.770 -1.985 7.458 1.00 93.19 100 ILE A CA 1
ATOM 759 C C . ILE A 1 100 ? -6.819 -0.880 7.590 1.00 93.19 100 ILE A C 1
ATOM 761 O O . ILE A 1 100 ? -6.749 -0.064 8.505 1.00 93.19 100 ILE A O 1
ATOM 765 N N . LEU A 1 101 ? -7.824 -0.867 6.718 1.00 91.31 101 LEU A N 1
ATOM 766 C CA . LEU A 1 101 ? -8.991 0.003 6.858 1.00 91.31 101 LEU A CA 1
ATOM 767 C C . LEU A 1 101 ? -10.056 -0.708 7.680 1.00 91.31 101 LEU A C 1
ATOM 769 O O . LEU A 1 101 ? -10.742 -1.591 7.168 1.00 91.31 101 LEU A O 1
ATOM 773 N N . TYR A 1 102 ? -10.183 -0.343 8.950 1.00 88.62 102 TYR A N 1
ATOM 774 C CA . TYR A 1 102 ? -10.963 -1.094 9.923 1.00 88.62 102 TYR A CA 1
ATOM 775 C C . TYR A 1 102 ? -12.288 -0.404 10.258 1.00 88.62 102 TYR A C 1
ATOM 777 O O . TYR A 1 102 ? -12.317 0.696 10.812 1.00 88.62 102 TYR A O 1
ATOM 785 N N . SER A 1 103 ? -13.403 -1.069 9.945 1.00 84.00 103 SER A N 1
ATOM 786 C CA . SER A 1 103 ? -14.753 -0.591 10.294 1.00 84.00 103 SER A CA 1
ATOM 787 C C . SER A 1 103 ? -15.354 -1.288 11.515 1.00 84.00 103 SER A C 1
ATOM 789 O O . SER A 1 103 ? -16.251 -0.737 12.149 1.00 84.00 103 SER A O 1
ATOM 791 N N . ALA A 1 104 ? -14.887 -2.496 11.849 1.00 82.12 104 ALA A N 1
ATOM 792 C CA . ALA A 1 104 ? -15.450 -3.276 12.948 1.00 82.12 104 ALA A CA 1
ATOM 793 C C . ALA A 1 104 ? -15.187 -2.620 14.303 1.00 82.12 104 ALA A C 1
ATOM 795 O O . ALA A 1 104 ? -14.247 -1.848 14.450 1.00 82.12 104 ALA A O 1
ATOM 796 N N . ARG A 1 105 ? -15.969 -3.005 15.318 1.00 82.12 105 ARG A N 1
ATOM 797 C CA . ARG A 1 105 ? -15.716 -2.662 16.733 1.00 82.12 105 ARG A CA 1
ATOM 798 C C . ARG A 1 105 ? -15.079 -3.806 17.526 1.00 82.12 105 ARG A C 1
ATOM 800 O O . ARG A 1 105 ? -14.640 -3.600 18.652 1.00 82.12 105 ARG A O 1
ATOM 807 N N . ASN A 1 106 ? -15.053 -5.003 16.951 1.00 84.62 106 ASN A N 1
ATOM 808 C CA . ASN A 1 106 ? -14.464 -6.213 17.510 1.00 84.62 106 ASN A CA 1
ATOM 809 C C . ASN A 1 106 ? -13.775 -7.010 16.394 1.00 84.62 106 ASN A C 1
ATOM 811 O O . ASN A 1 106 ? -13.894 -6.657 15.223 1.00 84.62 106 ASN A O 1
ATOM 815 N N . THR A 1 107 ? -13.039 -8.049 16.765 1.00 87.69 107 THR A N 1
ATOM 816 C CA . THR A 1 107 ? -12.473 -9.048 15.852 1.00 87.69 107 THR A CA 1
ATOM 817 C C . THR A 1 107 ? -12.871 -10.429 16.371 1.00 87.69 107 THR A C 1
ATOM 819 O O . THR A 1 107 ? -12.942 -10.631 17.587 1.00 87.69 107 THR A O 1
ATOM 822 N N . CYS A 1 108 ? -13.190 -11.349 15.468 1.00 89.81 108 CYS A N 1
ATOM 823 C CA . CYS A 1 108 ? -13.622 -12.711 15.759 1.00 89.81 108 CYS A CA 1
ATOM 824 C C . CYS A 1 108 ? -12.560 -13.676 15.242 1.00 89.81 108 CYS A C 1
ATOM 826 O O . CYS A 1 108 ? -12.621 -14.134 14.103 1.00 89.81 108 CYS A O 1
ATOM 828 N N . ASP A 1 109 ? -11.567 -13.942 16.084 1.00 93.00 109 ASP A N 1
ATOM 829 C CA . ASP A 1 109 ? -10.389 -14.728 15.733 1.00 93.00 109 ASP A CA 1
ATOM 830 C C . ASP A 1 109 ? -10.442 -16.135 16.355 1.00 93.00 109 ASP A C 1
ATOM 832 O O . ASP A 1 109 ? -10.954 -16.289 17.468 1.00 93.00 109 ASP A O 1
ATOM 836 N N . PRO A 1 110 ? -9.951 -17.176 15.654 1.00 93.06 110 PRO A N 1
ATOM 837 C CA . PRO A 1 110 ? -10.013 -18.555 16.139 1.00 93.06 110 PRO A CA 1
ATOM 838 C C . PRO A 1 110 ? -9.024 -18.859 17.277 1.00 93.06 110 PRO A C 1
ATOM 840 O O . PRO A 1 110 ? -9.262 -19.790 18.046 1.00 93.06 110 PRO A O 1
ATOM 843 N N . GLY A 1 111 ? -7.915 -18.120 17.379 1.00 93.75 111 GLY A N 1
ATOM 844 C CA . GLY A 1 111 ? -6.844 -18.346 18.351 1.00 93.75 111 GLY A CA 1
ATOM 845 C C . GLY A 1 111 ? -6.344 -17.061 19.015 1.00 93.75 111 GLY A C 1
ATOM 846 O O . GLY A 1 111 ? -7.048 -16.055 19.081 1.00 93.75 111 GLY A O 1
ATOM 847 N N . ASP A 1 112 ? -5.117 -17.106 19.544 1.00 94.25 112 ASP A N 1
ATOM 848 C CA . ASP A 1 112 ? -4.493 -15.948 20.188 1.00 94.25 112 ASP A CA 1
ATOM 849 C C . ASP A 1 112 ? -3.848 -15.012 19.153 1.00 94.25 112 ASP A C 1
ATOM 851 O O . ASP A 1 112 ? -2.766 -15.262 18.609 1.00 94.25 112 ASP A O 1
ATOM 855 N N . ILE A 1 113 ? -4.499 -13.874 18.914 1.00 94.56 113 ILE A N 1
ATOM 856 C CA . ILE A 1 113 ? -3.989 -12.829 18.024 1.00 94.56 113 ILE A CA 1
ATOM 857 C C . ILE A 1 113 ? -2.639 -12.259 18.487 1.00 94.56 113 ILE A C 1
ATOM 859 O O . ILE A 1 113 ? -1.853 -11.801 17.657 1.00 94.56 113 ILE A O 1
ATOM 863 N N . MET A 1 114 ? -2.312 -12.321 19.782 1.00 95.75 114 MET A N 1
ATOM 864 C CA . MET A 1 114 ? -1.055 -11.789 20.316 1.00 95.75 114 MET A CA 1
ATOM 865 C C . MET A 1 114 ? 0.159 -12.567 19.799 1.00 95.75 114 MET A C 1
ATOM 867 O O . MET A 1 114 ? 1.221 -11.985 19.566 1.00 95.75 114 MET A O 1
ATOM 871 N N . GLU A 1 115 ? 0.015 -13.873 19.569 1.00 95.81 115 GLU A N 1
ATOM 872 C CA . GLU A 1 115 ? 1.040 -14.688 18.912 1.00 95.81 115 GLU A CA 1
ATOM 873 C C . GLU A 1 115 ? 1.212 -14.282 17.443 1.00 95.81 115 GLU A C 1
ATOM 875 O O . GLU A 1 115 ? 2.332 -14.099 16.962 1.00 95.81 115 GLU A O 1
ATOM 880 N N . THR A 1 116 ? 0.102 -14.029 16.750 1.00 95.38 116 THR A N 1
ATOM 881 C CA . THR A 1 116 ? 0.112 -13.572 15.352 1.00 95.38 116 THR A CA 1
ATOM 882 C C . THR A 1 116 ? 0.799 -12.209 15.206 1.00 95.38 116 THR A C 1
ATOM 884 O O . THR A 1 116 ? 1.589 -12.007 14.279 1.00 95.38 116 THR A O 1
ATOM 887 N N . ILE A 1 117 ? 0.582 -11.290 16.154 1.00 95.94 117 ILE A N 1
ATOM 888 C CA . ILE A 1 117 ? 1.270 -9.989 16.213 1.00 95.94 117 ILE A CA 1
ATOM 889 C C . ILE A 1 117 ? 2.784 -10.184 16.378 1.00 95.94 117 ILE A C 1
ATOM 891 O O . ILE A 1 117 ? 3.570 -9.580 15.642 1.00 95.94 117 ILE A O 1
ATOM 895 N N . LYS A 1 118 ? 3.214 -11.075 17.284 1.00 95.81 118 LYS A N 1
ATOM 896 C CA . LYS A 1 118 ? 4.639 -11.415 17.457 1.00 95.81 118 LYS A CA 1
ATOM 897 C C . LYS A 1 118 ? 5.241 -11.999 16.178 1.00 95.81 118 LYS A C 1
ATOM 899 O O . LYS A 1 118 ? 6.351 -11.622 15.803 1.00 95.81 118 LYS A O 1
ATOM 904 N N . ASN A 1 119 ? 4.509 -12.860 15.474 1.00 94.56 119 ASN A N 1
ATOM 905 C CA . ASN A 1 119 ? 4.948 -13.421 14.196 1.00 94.56 119 ASN A CA 1
ATOM 906 C C . ASN A 1 119 ? 5.131 -12.328 13.131 1.00 94.56 119 ASN A C 1
ATOM 908 O O . ASN A 1 119 ? 6.156 -12.304 12.449 1.00 94.56 119 ASN A O 1
ATOM 912 N N . CYS A 1 120 ? 4.210 -11.363 13.049 1.00 92.12 120 CYS A N 1
ATOM 913 C CA . CYS A 1 120 ? 4.337 -10.211 12.150 1.00 92.12 120 CYS A CA 1
ATOM 914 C C . CYS A 1 120 ? 5.575 -9.357 12.469 1.00 92.12 120 CYS A C 1
ATOM 916 O O . CYS A 1 120 ? 6.329 -8.994 11.560 1.00 92.12 120 CYS A O 1
ATOM 918 N N . LYS A 1 121 ? 5.833 -9.099 13.759 1.00 92.19 121 LYS A N 1
ATOM 919 C CA . LYS A 1 121 ? 7.027 -8.382 14.233 1.00 92.19 121 LYS A CA 1
ATOM 920 C C . LYS A 1 121 ? 8.317 -9.111 13.850 1.00 92.19 121 LYS A C 1
ATOM 922 O O . LYS A 1 121 ? 9.220 -8.507 13.273 1.00 92.19 121 LYS A O 1
ATOM 927 N N .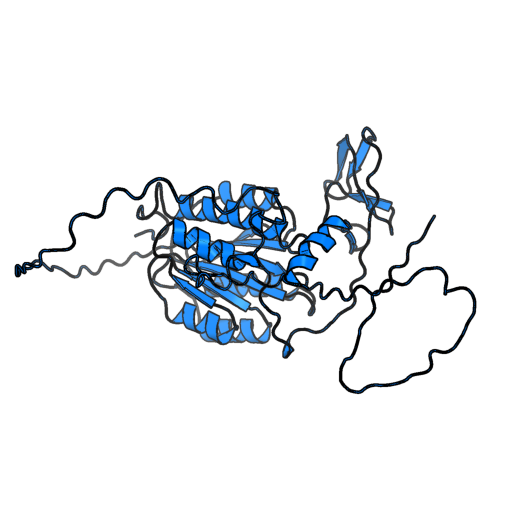 ASN A 1 122 ? 8.380 -10.422 14.087 1.00 91.88 122 ASN A N 1
ATOM 928 C CA . ASN A 1 122 ? 9.523 -11.264 13.717 1.00 91.88 122 ASN A CA 1
ATOM 929 C C . ASN A 1 122 ? 9.764 -11.277 12.198 1.00 91.88 122 ASN A C 1
ATOM 931 O O . ASN A 1 122 ? 10.908 -11.280 11.742 1.00 91.88 122 ASN A O 1
ATOM 935 N N . ALA A 1 123 ? 8.691 -11.220 11.408 1.00 90.06 123 ALA A N 1
ATOM 936 C CA . ALA A 1 123 ? 8.742 -11.128 9.953 1.00 90.06 123 ALA A CA 1
ATOM 937 C C . ALA A 1 123 ? 9.049 -9.714 9.417 1.00 90.06 123 ALA A C 1
ATOM 939 O O . ALA A 1 123 ? 9.095 -9.537 8.192 1.00 90.06 123 ALA A O 1
ATOM 940 N N . LYS A 1 124 ? 9.279 -8.729 10.302 1.00 89.38 124 LYS A N 1
ATOM 941 C CA . LYS A 1 124 ? 9.532 -7.313 9.980 1.00 89.38 124 LYS A CA 1
ATOM 942 C C . LYS A 1 124 ? 8.420 -6.692 9.128 1.00 89.38 124 LYS A C 1
ATOM 944 O O . LYS A 1 124 ? 8.692 -5.927 8.204 1.00 89.38 124 LYS A O 1
ATOM 949 N N . ILE A 1 125 ? 7.174 -7.068 9.410 1.00 90.06 125 ILE A N 1
ATOM 950 C CA . ILE A 1 125 ? 5.988 -6.510 8.760 1.00 90.06 125 ILE A CA 1
ATOM 951 C C . ILE A 1 125 ? 5.515 -5.323 9.593 1.00 90.06 125 ILE A C 1
ATOM 953 O O . ILE A 1 125 ? 5.227 -5.487 10.775 1.00 90.06 125 ILE A O 1
ATOM 957 N N . ARG A 1 126 ? 5.425 -4.145 8.975 1.00 91.00 126 ARG A N 1
ATOM 958 C CA . ARG A 1 126 ? 4.875 -2.937 9.596 1.00 91.00 126 ARG A CA 1
ATOM 959 C C . ARG A 1 126 ? 3.375 -2.861 9.332 1.00 91.00 126 ARG A C 1
ATOM 961 O O . ARG A 1 126 ? 2.976 -2.770 8.171 1.00 91.00 126 ARG A O 1
ATOM 968 N N . CYS A 1 127 ? 2.559 -2.835 10.382 1.00 92.50 127 CYS A N 1
ATOM 969 C CA . CYS A 1 127 ? 1.104 -2.761 10.266 1.00 92.50 127 CYS A CA 1
ATOM 970 C C . CYS A 1 127 ? 0.589 -1.401 10.749 1.00 92.50 127 CYS A C 1
ATOM 972 O O . CYS A 1 127 ? 0.759 -1.056 11.912 1.00 92.50 127 CYS A O 1
ATOM 974 N N . SER A 1 128 ? -0.068 -0.647 9.871 1.00 94.12 128 SER A N 1
ATOM 975 C CA . SER A 1 128 ? -0.821 0.566 10.198 1.00 94.12 128 SER A CA 1
ATOM 976 C C . SER A 1 128 ? -2.317 0.310 10.040 1.00 94.12 128 SER A C 1
ATOM 978 O O . SER A 1 128 ? -2.739 -0.465 9.181 1.00 94.12 128 SER A O 1
ATOM 980 N N . VAL A 1 129 ? -3.134 0.962 10.860 1.00 94.19 129 VAL A N 1
ATOM 981 C CA . VAL A 1 129 ? -4.589 0.792 10.861 1.00 94.19 129 VAL A CA 1
ATOM 982 C C . VAL A 1 129 ? -5.251 2.174 10.796 1.00 94.19 129 VAL A C 1
ATOM 984 O O . VAL A 1 129 ? -4.835 3.098 11.488 1.00 94.19 129 VAL A O 1
ATOM 987 N N . ILE A 1 130 ? -6.307 2.310 9.994 1.00 93.12 130 ILE A N 1
ATOM 988 C CA . ILE A 1 130 ? -7.212 3.465 10.012 1.00 93.12 130 ILE A CA 1
ATOM 989 C C . ILE A 1 130 ? -8.587 2.959 10.443 1.00 93.12 130 ILE A C 1
ATOM 991 O O . ILE A 1 130 ? -9.241 2.213 9.712 1.00 93.12 130 ILE A O 1
ATOM 995 N N . GLY A 1 131 ? -9.014 3.331 11.646 1.00 90.50 131 GLY A N 1
ATOM 996 C CA . GLY A 1 131 ? -10.342 3.048 12.180 1.00 90.50 131 GLY A CA 1
ATOM 997 C C . GLY A 1 131 ? -11.376 4.066 11.698 1.00 90.50 131 GLY A C 1
ATOM 998 O O . GLY A 1 131 ? -11.075 5.248 11.592 1.00 90.50 131 GLY A O 1
ATOM 999 N N . LEU A 1 132 ? -12.609 3.639 11.434 1.00 83.19 132 LEU A N 1
ATOM 1000 C CA . LEU A 1 132 ? -13.680 4.535 10.956 1.00 83.19 132 LEU A CA 1
ATOM 1001 C C . LEU A 1 132 ? -14.533 5.173 12.061 1.00 83.19 132 LEU A C 1
ATOM 1003 O O . LEU A 1 132 ? -15.289 6.100 11.784 1.00 83.19 132 LEU A O 1
ATOM 1007 N N . SER A 1 133 ? -14.497 4.656 13.291 1.00 74.81 133 SER A N 1
ATOM 1008 C CA . SER A 1 133 ? -15.386 5.156 14.355 1.00 74.81 133 SER A CA 1
ATOM 1009 C C . SER A 1 133 ? -14.800 5.036 15.752 1.00 74.81 133 SER A C 1
ATOM 1011 O O . SER A 1 133 ? -14.901 5.970 16.539 1.00 74.81 133 SER A O 1
ATOM 1013 N N . ALA A 1 134 ? -14.206 3.890 16.083 1.00 81.19 134 ALA A N 1
ATOM 1014 C CA . ALA A 1 134 ? -13.704 3.625 17.423 1.00 81.19 134 ALA A CA 1
ATOM 1015 C C . ALA A 1 134 ? -12.255 3.151 17.390 1.00 81.19 134 ALA A C 1
ATOM 1017 O O . ALA A 1 134 ? -11.850 2.428 16.478 1.00 81.19 134 ALA A O 1
ATOM 1018 N N . GLU A 1 135 ? -11.516 3.538 18.428 1.00 88.00 135 GLU A N 1
ATOM 1019 C CA . GLU A 1 135 ? -10.212 2.975 18.748 1.00 88.00 135 GLU A CA 1
ATOM 1020 C C . GLU A 1 135 ? -10.381 1.583 19.374 1.00 88.00 135 GLU A C 1
ATOM 1022 O O . GLU A 1 135 ? -11.158 1.391 20.311 1.00 88.00 135 GLU A O 1
ATOM 1027 N N . ILE A 1 136 ? -9.648 0.603 18.845 1.00 90.56 136 ILE A N 1
ATOM 1028 C CA . ILE A 1 136 ? -9.620 -0.775 19.336 1.00 90.56 136 ILE A CA 1
ATOM 1029 C C . ILE A 1 136 ? -8.249 -1.077 19.914 1.00 90.56 136 ILE A C 1
ATOM 1031 O O . ILE A 1 136 ? -7.231 -0.931 19.237 1.00 90.56 136 ILE A O 1
ATOM 1035 N N . PHE A 1 137 ? -8.245 -1.587 21.146 1.00 93.94 137 PHE A N 1
ATOM 1036 C CA . PHE A 1 137 ? -7.031 -1.937 21.881 1.00 93.94 137 PHE A CA 1
ATOM 1037 C C . PHE A 1 137 ? -6.095 -2.864 21.088 1.00 93.94 137 PHE A C 1
ATOM 1039 O O . PHE A 1 137 ? -4.910 -2.576 20.965 1.00 93.94 137 PHE A O 1
ATOM 1046 N N . ILE A 1 138 ? -6.625 -3.938 20.494 1.00 94.12 138 ILE A N 1
ATOM 1047 C CA . ILE A 1 138 ? -5.824 -4.901 19.721 1.00 94.12 138 ILE A CA 1
ATOM 1048 C C . ILE A 1 138 ? -5.202 -4.260 18.471 1.00 94.12 138 ILE A C 1
ATOM 1050 O O . ILE A 1 138 ? -4.030 -4.496 18.187 1.00 94.12 138 ILE A O 1
ATOM 1054 N N . CYS A 1 139 ? -5.940 -3.408 17.750 1.00 93.44 139 CYS A N 1
ATOM 1055 C CA . CYS A 1 139 ? -5.412 -2.688 16.586 1.00 93.44 139 CYS A CA 1
ATOM 1056 C C . CYS A 1 139 ? -4.304 -1.705 16.980 1.00 93.44 139 CYS A C 1
ATOM 1058 O O . CYS A 1 139 ? -3.291 -1.611 16.286 1.00 93.44 139 CYS A O 1
ATOM 1060 N N . LYS A 1 140 ? -4.475 -1.008 18.110 1.00 95.44 140 LYS A N 1
ATOM 1061 C CA . LYS A 1 140 ? -3.456 -0.119 18.673 1.00 95.44 140 LYS A CA 1
ATOM 1062 C C . LYS A 1 140 ? -2.189 -0.895 19.033 1.00 95.44 140 LYS A C 1
ATOM 1064 O O . LYS A 1 140 ? -1.109 -0.544 18.568 1.00 95.44 140 LYS A O 1
ATOM 1069 N N . HIS A 1 141 ? -2.341 -1.993 19.774 1.00 96.00 141 HIS A N 1
ATOM 1070 C CA . HIS A 1 141 ? -1.228 -2.846 20.182 1.00 96.00 141 HIS A CA 1
ATOM 1071 C C . HIS A 1 141 ? -0.480 -3.441 18.977 1.00 96.00 141 HIS A C 1
ATOM 1073 O O . HIS A 1 141 ? 0.746 -3.425 18.943 1.00 96.00 141 HIS A O 1
ATOM 1079 N N . LEU A 1 142 ? -1.202 -3.888 17.939 1.00 95.38 142 LEU A N 1
ATOM 1080 C CA . LEU A 1 142 ? -0.612 -4.339 16.673 1.00 95.38 142 LEU A CA 1
ATOM 1081 C C . LEU A 1 142 ? 0.270 -3.254 16.032 1.00 95.38 142 LEU A C 1
ATOM 1083 O O . LEU A 1 142 ? 1.380 -3.551 15.586 1.00 95.38 142 LEU A O 1
ATOM 1087 N N . CYS A 1 143 ? -0.212 -2.010 15.971 1.00 94.56 143 CYS A N 1
ATOM 1088 C CA . CYS A 1 143 ? 0.537 -0.903 15.375 1.00 94.56 143 CYS A CA 1
ATOM 1089 C C . CYS A 1 143 ? 1.786 -0.557 16.195 1.00 94.56 143 CYS A C 1
ATOM 1091 O O . CYS A 1 143 ? 2.860 -0.388 15.622 1.00 94.56 143 CYS A O 1
ATOM 1093 N N . GLU A 1 144 ? 1.668 -0.503 17.524 1.00 94.56 144 GLU A N 1
ATOM 1094 C CA . GLU A 1 144 ? 2.782 -0.213 18.437 1.00 94.56 144 GLU A CA 1
ATOM 1095 C C . GLU A 1 144 ? 3.879 -1.289 18.359 1.00 94.56 144 GLU A C 1
ATOM 1097 O O . GLU A 1 144 ? 5.059 -0.963 18.226 1.00 94.56 144 GLU A O 1
ATOM 1102 N N . GLU A 1 145 ? 3.508 -2.572 18.348 1.00 94.38 145 GLU A N 1
ATOM 1103 C CA . GLU A 1 145 ? 4.467 -3.684 18.290 1.00 94.38 145 GLU A CA 1
ATOM 1104 C C . GLU A 1 145 ? 5.192 -3.803 16.943 1.00 94.38 145 GLU A C 1
ATOM 1106 O O . GLU A 1 145 ? 6.345 -4.244 16.893 1.00 94.38 145 GLU A O 1
ATOM 1111 N N . THR A 1 146 ? 4.530 -3.420 15.848 1.00 91.38 146 THR A N 1
ATOM 1112 C CA . THR A 1 146 ? 5.072 -3.521 14.481 1.00 91.38 146 THR A CA 1
ATOM 1113 C C . THR A 1 146 ? 5.696 -2.219 13.961 1.00 91.38 146 THR A C 1
ATOM 1115 O O . THR A 1 146 ? 6.235 -2.196 12.853 1.00 91.38 146 THR A O 1
ATOM 1118 N N . GLY A 1 147 ? 5.658 -1.134 14.744 1.00 89.62 147 GLY A N 1
ATOM 1119 C CA . GLY A 1 147 ? 6.190 0.179 14.357 1.00 89.62 147 GLY A CA 1
ATOM 1120 C C . GLY A 1 147 ? 5.344 0.914 13.309 1.00 89.62 147 GLY A C 1
ATOM 1121 O O . GLY A 1 147 ? 5.869 1.716 12.533 1.00 89.62 147 GLY A O 1
ATOM 1122 N N . GLY A 1 148 ? 4.050 0.600 13.235 1.00 90.31 148 GLY A N 1
ATOM 1123 C CA . GLY A 1 148 ? 3.070 1.316 12.428 1.00 90.31 148 GLY A CA 1
ATOM 1124 C C . GLY A 1 148 ? 2.365 2.433 13.194 1.00 90.31 148 GLY A C 1
ATOM 1125 O O . GLY A 1 148 ? 2.863 2.955 14.186 1.00 90.31 148 GLY A O 1
ATOM 1126 N N . SER A 1 149 ? 1.200 2.830 12.694 1.00 92.44 149 SER A N 1
ATOM 1127 C CA . SER A 1 149 ? 0.391 3.926 13.237 1.00 92.44 149 SER A CA 1
ATOM 1128 C C . SER A 1 149 ? -1.081 3.540 13.249 1.00 92.44 149 SER A C 1
ATOM 1130 O O . SER A 1 149 ? -1.561 2.930 12.293 1.00 92.44 149 SER A O 1
ATOM 1132 N N . TYR A 1 150 ? -1.789 3.918 14.315 1.00 95.31 150 TYR A N 1
ATOM 1133 C CA . TYR A 1 150 ? -3.236 3.769 14.404 1.00 95.31 150 TYR A CA 1
ATOM 1134 C C . TYR A 1 150 ? -3.906 5.137 14.458 1.00 95.31 150 TYR A C 1
ATOM 1136 O O . TYR A 1 150 ? -3.602 5.938 15.342 1.00 95.31 150 TYR A O 1
ATOM 1144 N N . THR A 1 151 ? -4.811 5.401 13.521 1.00 95.12 151 THR A N 1
ATOM 1145 C CA . THR A 1 151 ? -5.586 6.645 13.459 1.00 95.12 151 THR A CA 1
ATOM 1146 C C . THR A 1 151 ? -7.074 6.339 13.365 1.00 95.12 151 THR A C 1
ATOM 1148 O O . THR A 1 151 ? -7.473 5.262 12.922 1.00 95.12 151 THR A O 1
ATOM 1151 N N . VAL A 1 152 ? -7.916 7.272 13.815 1.00 93.38 152 VAL A N 1
ATOM 1152 C CA . VAL A 1 152 ? -9.377 7.144 13.744 1.00 93.38 152 VAL A CA 1
ATOM 1153 C C . VAL A 1 152 ? -9.937 8.311 12.943 1.00 93.38 152 VAL A C 1
ATOM 1155 O O . VAL A 1 152 ? -9.723 9.475 13.280 1.00 93.38 152 VAL A O 1
ATOM 1158 N N . ALA A 1 153 ? -10.659 7.996 11.874 1.00 90.88 153 ALA A N 1
ATOM 1159 C CA . ALA A 1 153 ? -11.309 8.979 11.033 1.00 90.88 153 ALA A CA 1
ATOM 1160 C C . ALA A 1 153 ? -12.559 9.550 11.710 1.00 90.88 153 ALA A C 1
ATOM 1162 O O . ALA A 1 153 ? -13.369 8.829 12.287 1.00 90.88 153 ALA A O 1
ATOM 1163 N N . LEU A 1 154 ? -12.729 10.866 11.582 1.00 88.50 154 LEU A N 1
ATOM 1164 C CA . LEU A 1 154 ? -13.878 11.607 12.122 1.00 88.50 154 LEU A CA 1
ATOM 1165 C C . LEU A 1 154 ? -14.985 11.804 11.075 1.00 88.50 154 LEU A C 1
ATOM 1167 O O . LEU A 1 154 ? -16.136 12.050 11.415 1.00 88.50 154 LEU A O 1
ATOM 1171 N N . GLY A 1 155 ? -14.637 11.700 9.794 1.00 87.12 155 GLY A N 1
ATOM 1172 C CA . GLY A 1 155 ? -15.516 11.942 8.656 1.00 87.12 155 GLY A CA 1
ATOM 1173 C C . GLY A 1 155 ? -14.849 11.506 7.354 1.00 87.12 155 GLY A C 1
ATOM 1174 O O . GLY A 1 155 ? -13.678 11.131 7.355 1.00 87.12 155 GLY A O 1
ATOM 1175 N N . GLU A 1 156 ? -15.577 11.577 6.240 1.00 86.81 156 GLU A N 1
ATOM 1176 C CA . GLU A 1 156 ? -15.093 11.132 4.923 1.00 86.81 156 GLU A CA 1
ATOM 1177 C C . GLU A 1 156 ? -13.857 11.914 4.438 1.00 86.81 156 GLU A C 1
ATOM 1179 O O . GLU A 1 156 ? -12.905 11.315 3.939 1.00 86.81 156 GLU A O 1
ATOM 1184 N N . SER A 1 157 ? -13.835 13.240 4.618 1.00 90.25 157 SER A N 1
ATOM 1185 C CA . SER A 1 157 ? -12.686 14.080 4.244 1.00 90.25 157 SER A CA 1
ATOM 1186 C C . SER A 1 157 ? -11.444 13.734 5.062 1.00 90.25 157 SER A C 1
ATOM 1188 O O . SER A 1 157 ? -10.394 13.459 4.489 1.00 90.25 157 SER A O 1
ATOM 1190 N N . HIS A 1 158 ? -11.594 13.644 6.386 1.00 92.19 158 HIS A N 1
ATOM 1191 C CA . HIS A 1 158 ? -10.510 13.262 7.287 1.00 92.19 158 HIS A CA 1
ATOM 1192 C C . HIS A 1 158 ? -10.023 11.834 6.995 1.00 92.19 158 HIS A C 1
ATOM 1194 O O . HIS A 1 158 ? -8.825 11.588 6.960 1.00 92.19 158 HIS A O 1
ATOM 1200 N N . PHE A 1 159 ? -10.926 10.892 6.695 1.00 90.12 159 PHE A N 1
ATOM 1201 C CA . PHE A 1 159 ? -10.545 9.545 6.263 1.00 90.12 159 PHE A CA 1
ATOM 1202 C C . PHE A 1 159 ? -9.688 9.575 4.992 1.00 90.12 159 PHE A C 1
ATOM 1204 O O . PHE A 1 159 ? -8.679 8.877 4.911 1.00 90.12 159 PHE A O 1
ATOM 1211 N N . LYS A 1 160 ? -10.073 10.392 4.003 1.00 91.81 160 LYS A N 1
ATOM 1212 C CA . LYS A 1 160 ? -9.303 10.564 2.768 1.00 91.81 160 LYS A CA 1
ATOM 1213 C C . LYS A 1 160 ? -7.911 11.131 3.051 1.00 91.81 160 LYS A C 1
ATOM 1215 O O . LYS A 1 160 ? -6.949 10.629 2.485 1.00 91.81 160 LYS A O 1
ATOM 1220 N N . GLU A 1 161 ? -7.806 12.142 3.908 1.00 93.75 161 GLU A N 1
ATOM 1221 C CA . GLU A 1 161 ? -6.527 12.737 4.315 1.00 93.75 161 GLU A CA 1
ATOM 1222 C C . GLU A 1 161 ? -5.627 11.702 4.997 1.00 93.75 161 GLU A C 1
ATOM 1224 O O . GLU A 1 161 ? -4.537 11.438 4.497 1.00 93.75 161 GLU A O 1
ATOM 1229 N N . LEU A 1 162 ? -6.131 11.022 6.035 1.00 92.94 162 LEU A N 1
ATOM 1230 C CA . LEU A 1 162 ? -5.410 9.959 6.746 1.00 92.94 162 LEU A CA 1
ATOM 1231 C C . LEU A 1 162 ? -4.940 8.850 5.802 1.00 92.94 162 LEU A C 1
ATOM 1233 O O . LEU A 1 162 ? -3.841 8.321 5.938 1.00 92.94 162 LEU A O 1
ATOM 1237 N N . LEU A 1 163 ? -5.769 8.482 4.826 1.00 91.06 163 LEU A N 1
ATOM 1238 C CA . LEU A 1 163 ? -5.405 7.473 3.843 1.00 91.06 163 LEU A CA 1
ATOM 1239 C C . LEU A 1 163 ? -4.288 7.964 2.908 1.00 91.06 163 LEU A C 1
ATOM 1241 O O . LEU A 1 163 ? -3.356 7.216 2.619 1.00 91.06 163 LEU A O 1
ATOM 1245 N N . LEU A 1 164 ? -4.349 9.217 2.455 1.00 92.12 164 LEU A N 1
ATOM 1246 C CA . LEU A 1 164 ? -3.332 9.816 1.588 1.00 92.12 164 LEU A CA 1
ATOM 1247 C C . LEU A 1 164 ? -2.007 10.090 2.316 1.00 92.12 164 LEU A C 1
ATOM 1249 O O . LEU A 1 164 ? -0.957 10.025 1.683 1.00 92.12 164 LEU A O 1
ATOM 1253 N N . GLU A 1 165 ? -2.011 10.297 3.634 1.00 91.38 165 GLU A N 1
ATOM 1254 C CA . GLU A 1 165 ? -0.785 10.381 4.449 1.00 91.38 165 GLU A CA 1
ATOM 1255 C C . GLU A 1 165 ? 0.065 9.106 4.379 1.00 91.38 165 GLU A C 1
ATOM 1257 O O . GLU A 1 165 ? 1.286 9.152 4.537 1.00 91.38 165 GLU A O 1
ATOM 1262 N N . HIS A 1 166 ? -0.558 7.964 4.079 1.00 89.88 166 HIS A N 1
ATOM 1263 C CA . HIS A 1 166 ? 0.149 6.710 3.849 1.00 89.88 166 HIS A CA 1
ATOM 1264 C C . HIS A 1 166 ? 0.707 6.565 2.427 1.00 89.88 166 HIS A C 1
ATOM 1266 O O . HIS A 1 166 ? 1.392 5.575 2.166 1.00 89.88 166 HIS A O 1
ATOM 1272 N N . ALA A 1 167 ? 0.452 7.501 1.503 1.00 89.38 167 ALA A N 1
ATOM 1273 C CA . ALA A 1 167 ? 0.985 7.470 0.140 1.00 89.38 167 ALA A CA 1
ATOM 1274 C C . ALA A 1 167 ? 2.507 7.704 0.063 1.00 89.38 167 ALA A C 1
ATOM 1276 O O . ALA A 1 167 ? 3.163 6.929 -0.633 1.00 89.38 167 ALA A O 1
ATOM 1277 N N . PRO A 1 168 ? 3.129 8.673 0.759 1.00 84.94 168 PRO A N 1
ATOM 1278 C CA . PRO A 1 168 ? 4.588 8.787 0.796 1.00 84.94 168 PRO A CA 1
ATOM 1279 C C . PRO A 1 168 ? 5.245 7.643 1.597 1.00 84.94 168 PRO A C 1
ATOM 1281 O O . PRO A 1 168 ? 4.660 7.139 2.561 1.00 84.94 168 PRO A O 1
ATOM 1284 N N . PRO A 1 169 ? 6.465 7.210 1.222 1.00 80.88 169 PRO A N 1
ATOM 1285 C CA . PRO A 1 169 ? 7.203 6.185 1.954 1.00 80.88 169 PRO A CA 1
ATOM 1286 C C . PRO A 1 169 ? 7.556 6.670 3.365 1.00 80.88 169 PRO A C 1
ATOM 1288 O O . PRO A 1 169 ? 8.110 7.764 3.507 1.00 80.88 169 PRO A O 1
ATOM 1291 N N . PRO A 1 170 ? 7.281 5.887 4.425 1.00 76.50 170 PRO A N 1
ATOM 1292 C CA . PRO A 1 170 ? 7.678 6.270 5.758 1.00 76.50 170 PRO A CA 1
ATOM 1293 C C . PRO A 1 170 ? 9.202 6.199 5.891 1.00 76.50 170 PRO A C 1
ATOM 1295 O O . PRO A 1 170 ? 9.862 5.438 5.173 1.00 76.50 170 PRO A O 1
ATOM 1298 N N . PRO A 1 171 ? 9.778 6.936 6.852 1.00 69.94 171 PRO A N 1
ATOM 1299 C CA . PRO A 1 171 ? 11.201 6.845 7.126 1.00 69.94 171 PRO A CA 1
ATOM 1300 C C . PRO A 1 171 ? 11.568 5.403 7.494 1.00 69.94 171 PRO A C 1
ATOM 1302 O O . PRO A 1 171 ? 10.945 4.783 8.362 1.00 69.94 171 PRO A O 1
ATOM 1305 N N . ALA A 1 172 ? 12.578 4.861 6.813 1.00 63.56 172 ALA A N 1
ATOM 1306 C CA . ALA A 1 172 ? 13.091 3.535 7.110 1.00 63.56 172 ALA A CA 1
ATOM 1307 C C . ALA A 1 172 ? 13.723 3.528 8.510 1.00 63.56 172 ALA A C 1
ATOM 1309 O O . ALA A 1 172 ? 14.570 4.364 8.828 1.00 63.56 172 ALA A O 1
ATOM 1310 N N . ILE A 1 173 ? 13.342 2.558 9.340 1.00 64.25 173 ILE A N 1
ATOM 1311 C CA . ILE A 1 173 ? 14.019 2.309 10.615 1.00 64.25 173 ILE A CA 1
ATOM 1312 C C . ILE A 1 173 ? 15.418 1.778 10.277 1.00 64.25 173 ILE A C 1
ATOM 1314 O O . ILE A 1 173 ? 15.548 0.760 9.592 1.00 64.25 173 ILE A O 1
ATOM 1318 N N . ALA A 1 174 ? 16.459 2.477 10.735 1.00 57.38 174 ALA A N 1
ATOM 1319 C CA . ALA A 1 174 ? 17.850 2.228 10.348 1.00 57.38 174 ALA A CA 1
ATOM 1320 C C . ALA A 1 174 ? 18.309 0.771 10.575 1.00 57.38 174 ALA A C 1
ATOM 1322 O O . ALA A 1 174 ? 19.106 0.251 9.800 1.00 57.38 174 ALA A O 1
ATOM 1323 N N . GLU A 1 175 ? 17.762 0.088 11.584 1.00 59.41 175 GLU A N 1
ATOM 1324 C CA . GLU A 1 175 ? 18.060 -1.318 11.904 1.00 59.41 175 GLU A CA 1
ATOM 1325 C C . GLU A 1 175 ? 17.557 -2.319 10.851 1.00 59.41 175 GLU A C 1
ATOM 1327 O O . GLU A 1 175 ? 18.099 -3.419 10.720 1.00 59.41 175 GLU A O 1
ATOM 1332 N N . TYR A 1 176 ? 16.535 -1.952 10.074 1.00 58.78 176 TYR A N 1
ATOM 1333 C CA . TYR A 1 176 ? 15.937 -2.811 9.048 1.00 58.78 176 TYR A CA 1
ATOM 1334 C C . TYR A 1 176 ? 16.362 -2.438 7.623 1.00 58.78 176 TYR A C 1
ATOM 1336 O O . TYR A 1 176 ? 16.081 -3.186 6.687 1.00 58.78 176 TYR A O 1
ATOM 1344 N N . ALA A 1 177 ? 17.082 -1.327 7.450 1.00 59.22 177 ALA A N 1
ATOM 1345 C CA . ALA A 1 177 ? 17.549 -0.830 6.161 1.00 59.22 177 ALA A CA 1
ATOM 1346 C C . ALA A 1 177 ? 18.848 -1.531 5.715 1.00 59.22 177 ALA A C 1
ATOM 1348 O O . ALA A 1 177 ? 19.930 -0.943 5.686 1.00 59.22 177 ALA A O 1
ATOM 1349 N N . ALA A 1 178 ? 18.754 -2.813 5.355 1.00 58.75 178 ALA A N 1
ATOM 1350 C CA . ALA A 1 178 ? 19.854 -3.504 4.691 1.00 58.75 178 ALA A CA 1
ATOM 1351 C C . ALA A 1 178 ? 19.975 -3.004 3.240 1.00 58.75 178 ALA A C 1
ATOM 1353 O O . ALA A 1 178 ? 19.182 -3.375 2.374 1.00 58.75 178 ALA A O 1
ATOM 1354 N N . ALA A 1 179 ? 20.969 -2.155 2.974 1.00 63.19 179 ALA A N 1
ATOM 1355 C CA . ALA A 1 179 ? 21.233 -1.639 1.635 1.00 63.19 179 ALA A CA 1
ATOM 1356 C C . ALA A 1 179 ? 21.705 -2.770 0.704 1.00 63.19 179 ALA A C 1
ATOM 1358 O O . ALA A 1 179 ? 22.829 -3.261 0.824 1.00 63.19 179 ALA A O 1
ATOM 1359 N N . ASN A 1 180 ? 20.839 -3.174 -0.227 1.00 67.62 180 ASN A N 1
ATOM 1360 C CA . ASN A 1 180 ? 21.122 -4.191 -1.237 1.00 67.62 180 ASN A CA 1
ATOM 1361 C C . ASN A 1 180 ? 21.129 -3.575 -2.636 1.00 67.62 180 ASN A C 1
ATOM 1363 O O . ASN A 1 180 ? 20.252 -2.791 -2.995 1.00 67.62 180 ASN A O 1
ATOM 1367 N N . LEU A 1 181 ? 22.111 -3.965 -3.450 1.00 75.19 181 LEU A N 1
ATOM 1368 C CA . LEU A 1 181 ? 22.191 -3.529 -4.840 1.00 75.19 181 LEU A CA 1
ATOM 1369 C C . LEU A 1 181 ? 21.247 -4.373 -5.704 1.00 75.19 181 LEU A C 1
ATOM 1371 O O . LEU A 1 181 ? 21.448 -5.578 -5.865 1.00 75.19 181 LEU A O 1
ATOM 1375 N N . ILE A 1 182 ? 20.247 -3.727 -6.299 1.00 78.94 182 ILE A N 1
ATOM 1376 C CA . ILE A 1 182 ? 19.273 -4.369 -7.186 1.00 78.94 182 ILE A CA 1
ATOM 1377 C C . ILE A 1 182 ? 19.642 -4.060 -8.638 1.00 78.94 182 ILE A C 1
ATOM 1379 O O . ILE A 1 182 ? 19.825 -2.903 -9.018 1.00 78.94 182 ILE A O 1
ATOM 1383 N N . LYS A 1 183 ? 19.735 -5.098 -9.476 1.00 82.75 183 LYS A N 1
ATOM 1384 C CA . LYS A 1 183 ? 19.927 -4.930 -10.923 1.00 82.75 183 LYS A CA 1
ATOM 1385 C C . LYS A 1 183 ? 18.595 -4.550 -11.566 1.00 82.75 183 LYS A C 1
ATOM 1387 O O . LYS A 1 183 ? 17.649 -5.327 -11.497 1.00 82.75 183 LYS A O 1
ATOM 1392 N N . MET A 1 184 ? 18.553 -3.405 -12.239 1.00 86.69 184 MET A N 1
ATOM 1393 C CA . MET A 1 184 ? 17.385 -2.930 -12.986 1.00 86.69 184 MET A CA 1
ATOM 1394 C C . MET A 1 184 ? 17.708 -2.802 -14.478 1.00 86.69 184 MET A C 1
ATOM 1396 O O . MET A 1 184 ? 18.861 -2.615 -14.862 1.00 86.69 184 MET A O 1
ATOM 1400 N N . GLY A 1 185 ? 16.692 -2.937 -15.326 1.00 90.00 185 GLY A N 1
ATOM 1401 C CA . GLY A 1 185 ? 16.784 -2.735 -16.767 1.00 90.00 185 GLY A CA 1
ATOM 1402 C C . GLY A 1 185 ? 16.014 -1.494 -17.205 1.00 90.00 185 GLY A C 1
ATOM 1403 O O . GLY A 1 185 ? 14.875 -1.305 -16.791 1.00 90.00 185 GLY A O 1
ATOM 1404 N N . PHE A 1 186 ? 16.614 -0.700 -18.090 1.00 92.56 186 PHE A N 1
ATOM 1405 C CA . PHE A 1 186 ? 15.970 0.442 -18.742 1.00 92.56 186 PHE A CA 1
ATOM 1406 C C . PHE A 1 186 ? 15.606 0.051 -20.175 1.00 92.56 186 PHE A C 1
ATOM 1408 O O . PHE A 1 186 ? 16.467 0.077 -21.058 1.00 92.56 186 PHE A O 1
ATOM 1415 N N . PRO A 1 187 ? 14.375 -0.415 -20.423 1.00 90.62 187 PRO A N 1
ATOM 1416 C CA . PRO A 1 187 ? 13.977 -0.841 -21.751 1.00 90.62 187 PRO A CA 1
ATOM 1417 C C . PRO A 1 187 ? 13.705 0.367 -22.653 1.00 90.62 187 PRO A C 1
ATOM 1419 O O . PRO A 1 187 ? 13.194 1.398 -22.218 1.00 90.62 187 PRO A O 1
ATOM 1422 N N . GLN A 1 188 ? 13.992 0.211 -23.941 1.00 87.12 188 GLN A N 1
ATOM 1423 C CA . GLN A 1 188 ? 13.628 1.203 -24.948 1.00 87.12 188 GLN A CA 1
ATOM 1424 C C . GLN A 1 188 ? 12.181 0.989 -25.403 1.00 87.12 188 GLN A C 1
ATOM 1426 O O . GLN A 1 188 ? 11.729 -0.156 -25.549 1.00 87.12 188 GLN A O 1
ATOM 1431 N N . ARG A 1 189 ? 11.458 2.092 -25.629 1.00 87.44 189 ARG A N 1
ATOM 1432 C CA . ARG A 1 189 ? 10.119 2.071 -26.226 1.00 87.44 189 ARG A CA 1
ATOM 1433 C C . ARG A 1 189 ? 10.263 1.828 -27.728 1.00 87.44 189 ARG A C 1
ATOM 1435 O O . ARG A 1 189 ? 10.975 2.560 -28.409 1.00 87.44 189 ARG A O 1
ATOM 1442 N N . GLY A 1 190 ? 9.625 0.775 -28.226 1.00 80.25 190 GLY A N 1
ATOM 1443 C CA . GLY A 1 190 ? 9.581 0.465 -29.652 1.00 80.25 190 GLY A CA 1
ATOM 1444 C C . GLY A 1 190 ? 8.714 1.460 -30.424 1.00 80.25 190 GLY A C 1
ATOM 1445 O O . GLY A 1 190 ? 7.829 2.093 -29.846 1.00 80.25 190 GLY A O 1
ATOM 1446 N N . ALA A 1 191 ? 8.961 1.566 -31.731 1.00 76.50 191 ALA A N 1
ATOM 1447 C CA . ALA A 1 191 ? 8.187 2.415 -32.630 1.00 76.50 191 ALA A CA 1
ATOM 1448 C C . ALA A 1 191 ? 6.686 2.075 -32.595 1.00 76.50 191 ALA A C 1
ATOM 1450 O O . ALA A 1 191 ? 6.290 0.909 -32.468 1.00 76.50 191 ALA A O 1
ATOM 1451 N N . GLU A 1 192 ? 5.854 3.107 -32.712 1.00 71.88 192 GLU A N 1
ATOM 1452 C CA . GLU A 1 192 ? 4.402 2.964 -32.789 1.00 71.88 192 GLU A CA 1
ATOM 1453 C C . GLU A 1 192 ? 4.017 2.269 -34.110 1.00 71.88 192 GLU A C 1
ATOM 1455 O O . GLU A 1 192 ? 4.621 2.515 -35.151 1.00 71.88 192 GLU A O 1
ATOM 1460 N N . GLY A 1 193 ? 3.060 1.334 -34.057 1.00 67.88 193 GLY A N 1
ATOM 1461 C CA . GLY A 1 193 ? 2.599 0.558 -35.221 1.00 67.88 193 GLY A CA 1
ATOM 1462 C C . GLY A 1 193 ? 3.208 -0.843 -35.387 1.00 67.88 193 GLY A C 1
ATOM 1463 O O . GLY A 1 193 ? 2.716 -1.624 -36.198 1.00 67.88 193 GLY A O 1
ATOM 1464 N N . VAL A 1 194 ? 4.222 -1.221 -34.600 1.00 71.44 194 VAL A N 1
ATOM 1465 C CA . VAL A 1 194 ? 4.779 -2.585 -34.656 1.00 71.44 194 VAL A CA 1
ATOM 1466 C C . VAL A 1 194 ? 3.866 -3.571 -33.925 1.00 71.44 194 VAL A C 1
ATOM 1468 O O . VAL A 1 194 ? 3.640 -3.443 -32.723 1.00 71.44 194 VAL A O 1
ATOM 1471 N N . ILE A 1 195 ? 3.391 -4.589 -34.643 1.00 76.31 195 ILE A N 1
ATOM 1472 C CA . ILE A 1 195 ? 2.619 -5.701 -34.080 1.00 76.31 195 ILE A CA 1
ATOM 1473 C C . ILE A 1 195 ? 3.585 -6.662 -33.391 1.00 76.31 195 ILE A C 1
ATOM 1475 O O . ILE A 1 195 ? 4.521 -7.164 -34.015 1.00 76.31 195 ILE A O 1
ATOM 1479 N N . ALA A 1 196 ? 3.373 -6.927 -32.104 1.00 74.44 196 ALA A N 1
ATOM 1480 C CA . ALA A 1 196 ? 4.170 -7.914 -31.395 1.00 74.44 196 ALA A CA 1
ATOM 1481 C C . ALA A 1 196 ? 3.376 -8.640 -30.311 1.00 74.44 196 ALA A C 1
ATOM 1483 O O . ALA A 1 196 ? 2.436 -8.104 -29.721 1.00 74.44 196 ALA A O 1
ATOM 1484 N N . ILE A 1 197 ? 3.802 -9.870 -30.029 1.00 81.50 197 ILE A N 1
ATOM 1485 C CA . ILE A 1 197 ? 3.265 -10.666 -28.929 1.00 81.50 197 ILE A CA 1
ATOM 1486 C C . ILE A 1 197 ? 3.851 -10.122 -27.627 1.00 81.50 197 ILE A C 1
ATOM 1488 O O . ILE A 1 197 ? 5.071 -10.052 -27.452 1.00 81.50 197 ILE A O 1
ATOM 1492 N N . CYS A 1 198 ? 2.976 -9.706 -26.715 1.00 81.81 198 CYS A N 1
ATOM 1493 C CA . CYS A 1 198 ? 3.377 -9.241 -25.398 1.00 81.81 198 CYS A CA 1
ATOM 1494 C C . CYS A 1 198 ? 3.634 -10.437 -24.476 1.00 81.81 198 CYS A C 1
ATOM 1496 O O . CYS A 1 198 ? 2.759 -11.279 -24.283 1.00 81.81 198 CYS A O 1
ATOM 1498 N N . SER A 1 199 ? 4.798 -10.474 -23.826 1.00 80.50 199 SER A N 1
ATOM 1499 C CA . SER A 1 199 ? 5.158 -11.564 -22.903 1.00 80.50 199 SER A CA 1
ATOM 1500 C C . SER A 1 199 ? 4.304 -11.564 -21.627 1.00 80.50 199 SER A C 1
ATOM 1502 O O . SER A 1 199 ? 4.235 -12.574 -20.935 1.00 80.50 199 SER A O 1
ATOM 1504 N N . CYS A 1 200 ? 3.660 -10.436 -21.302 1.00 73.12 200 CYS A N 1
ATOM 1505 C CA . CYS A 1 200 ? 2.819 -10.287 -20.112 1.00 73.12 200 CYS A CA 1
ATOM 1506 C C . CYS A 1 200 ? 1.451 -10.951 -20.284 1.00 73.12 200 CYS A C 1
ATOM 1508 O O . CYS A 1 200 ? 0.997 -11.647 -19.384 1.00 73.12 200 CYS A O 1
ATOM 1510 N N . HIS A 1 201 ? 0.817 -10.738 -21.438 1.00 75.56 201 HIS A N 1
ATOM 1511 C CA . HIS A 1 201 ? -0.556 -11.182 -21.703 1.00 75.56 201 HIS A CA 1
ATOM 1512 C C . HIS A 1 201 ? -0.621 -12.387 -22.642 1.00 75.56 201 HIS A C 1
ATOM 1514 O O . HIS A 1 201 ? -1.676 -12.983 -22.786 1.00 75.56 201 HIS A O 1
ATOM 1520 N N . LYS A 1 202 ? 0.501 -12.751 -23.284 1.00 80.94 202 LYS A N 1
ATOM 1521 C CA . LYS A 1 202 ? 0.565 -13.741 -24.376 1.00 80.94 202 LYS A CA 1
ATOM 1522 C C . LYS A 1 202 ? -0.355 -13.402 -25.559 1.00 80.94 202 LYS A C 1
ATOM 1524 O O . LYS A 1 202 ? -0.578 -14.238 -26.424 1.00 80.94 202 LYS A O 1
ATOM 1529 N N . ASP A 1 203 ? -0.793 -12.147 -25.620 1.00 78.19 203 ASP A N 1
ATOM 1530 C CA . ASP A 1 203 ? -1.653 -11.598 -26.656 1.00 78.19 203 ASP A CA 1
ATOM 1531 C C . ASP A 1 203 ? -0.860 -10.702 -27.601 1.00 78.19 203 ASP A C 1
ATOM 1533 O O . ASP A 1 203 ? 0.119 -10.044 -27.219 1.00 78.19 203 ASP A O 1
ATOM 1537 N N . VAL A 1 204 ? -1.333 -10.632 -28.841 1.00 78.88 204 VAL A N 1
ATOM 1538 C CA . VAL A 1 204 ? -0.849 -9.669 -29.825 1.00 78.88 204 VAL A CA 1
ATOM 1539 C C . VAL A 1 204 ? -1.332 -8.280 -29.417 1.00 78.88 204 VAL A C 1
ATOM 1541 O O . VAL A 1 204 ? -2.533 -8.022 -29.332 1.00 78.88 204 VAL A O 1
ATOM 1544 N N . LYS A 1 205 ? -0.394 -7.368 -29.160 1.00 74.00 205 LYS A N 1
ATOM 1545 C CA . LYS A 1 205 ? -0.697 -5.956 -28.917 1.00 74.00 205 LYS A CA 1
ATOM 1546 C C . LYS A 1 205 ? -0.181 -5.129 -30.089 1.00 74.00 205 LYS A C 1
ATOM 1548 O O . LYS A 1 205 ? 0.933 -5.334 -30.572 1.00 74.00 205 LYS A O 1
ATOM 1553 N N . ILE A 1 206 ? -1.023 -4.208 -30.544 1.00 67.50 206 ILE A N 1
ATOM 1554 C CA . ILE A 1 206 ? -0.711 -3.243 -31.596 1.00 67.50 206 ILE A CA 1
ATOM 1555 C C . ILE A 1 206 ? -0.347 -1.937 -30.890 1.00 67.50 206 ILE A C 1
ATOM 1557 O O . ILE A 1 206 ? -1.172 -1.394 -30.159 1.00 67.50 206 ILE A O 1
ATOM 1561 N N . GLY A 1 207 ? 0.888 -1.459 -31.058 1.00 67.81 207 GLY A N 1
ATOM 1562 C CA . GLY A 1 207 ? 1.355 -0.213 -30.441 1.00 67.81 207 GLY A CA 1
ATOM 1563 C C . GLY A 1 207 ? 2.741 -0.312 -29.801 1.00 67.81 207 GLY A C 1
ATOM 1564 O O . GLY A 1 207 ? 3.346 -1.382 -29.730 1.00 67.81 207 GLY A O 1
ATOM 1565 N N . GLY A 1 208 ? 3.261 0.836 -29.354 1.00 70.06 208 GLY A N 1
ATOM 1566 C CA . GLY A 1 208 ? 4.586 0.936 -28.740 1.00 70.06 208 GLY A CA 1
ATOM 1567 C C . GLY A 1 208 ? 4.666 0.150 -27.429 1.00 70.06 208 GLY A C 1
ATOM 1568 O O . GLY A 1 208 ? 3.961 0.463 -26.476 1.00 70.06 208 GLY A O 1
ATOM 1569 N N . GLY A 1 209 ? 5.540 -0.856 -27.386 1.00 83.75 209 GLY A N 1
ATOM 1570 C CA . GLY A 1 209 ? 5.869 -1.635 -26.190 1.00 83.75 209 GLY A CA 1
ATOM 1571 C C . GLY A 1 209 ? 7.341 -1.492 -25.811 1.00 83.75 209 GLY A C 1
ATOM 1572 O O . GLY A 1 209 ? 8.150 -0.969 -26.578 1.00 83.75 209 GLY A O 1
ATOM 1573 N N . TYR A 1 210 ? 7.704 -1.976 -24.634 1.00 89.00 210 TYR A N 1
ATOM 1574 C CA . TYR A 1 210 ? 9.053 -1.890 -24.089 1.00 89.00 210 TYR A CA 1
ATOM 1575 C C . TYR A 1 210 ? 9.826 -3.182 -24.341 1.00 89.00 210 TYR A C 1
ATOM 1577 O O . TYR A 1 210 ? 9.301 -4.277 -24.137 1.00 89.00 210 TYR A O 1
ATOM 1585 N N . THR A 1 211 ? 11.083 -3.068 -24.768 1.00 90.69 211 THR A N 1
ATOM 1586 C CA . THR A 1 211 ? 11.944 -4.234 -25.032 1.00 90.69 211 THR A CA 1
ATOM 1587 C C . THR A 1 211 ? 12.928 -4.449 -23.888 1.00 90.69 211 THR A C 1
ATOM 1589 O O . THR A 1 211 ? 13.764 -3.590 -23.615 1.00 90.69 211 THR A O 1
ATOM 1592 N N . CYS A 1 212 ? 12.859 -5.609 -23.229 1.00 91.31 212 CYS A N 1
ATOM 1593 C CA . CYS A 1 212 ? 13.771 -5.980 -22.149 1.00 91.31 212 CYS A CA 1
ATOM 1594 C C . CYS A 1 212 ? 15.233 -5.956 -22.640 1.00 91.31 212 CYS A C 1
ATOM 1596 O O . CYS A 1 212 ? 15.555 -6.652 -23.605 1.00 91.31 212 CYS A O 1
ATOM 1598 N N . PRO A 1 213 ? 16.157 -5.252 -21.964 1.00 90.94 213 PRO A N 1
ATOM 1599 C CA . PRO A 1 213 ? 17.541 -5.157 -22.426 1.00 90.94 213 PRO A CA 1
ATOM 1600 C C . PRO A 1 213 ? 18.292 -6.497 -22.351 1.00 90.94 213 PRO A C 1
ATOM 1602 O O . PRO A 1 213 ? 19.173 -6.733 -23.173 1.00 90.94 213 PRO A O 1
ATOM 1605 N N . ARG A 1 214 ? 17.914 -7.391 -21.421 1.00 91.69 214 ARG A N 1
ATOM 1606 C CA . ARG A 1 214 ? 18.598 -8.674 -21.172 1.00 91.69 214 ARG A CA 1
ATOM 1607 C C . ARG A 1 214 ? 18.155 -9.801 -22.105 1.00 91.69 214 ARG A C 1
ATOM 1609 O O . ARG A 1 214 ? 18.996 -10.463 -22.690 1.00 91.69 214 ARG A O 1
ATOM 1616 N N . CYS A 1 215 ? 16.852 -10.052 -22.209 1.00 91.75 215 CYS A N 1
ATOM 1617 C CA . CYS A 1 215 ? 16.316 -11.193 -22.970 1.00 91.75 215 CYS A CA 1
ATOM 1618 C C . CYS A 1 215 ? 15.530 -10.782 -24.220 1.00 91.75 215 CYS A C 1
ATOM 1620 O O . CYS A 1 215 ? 14.974 -11.641 -24.892 1.00 91.75 215 CYS A O 1
ATOM 1622 N N . LYS A 1 216 ? 15.438 -9.476 -24.510 1.00 89.62 216 LYS A N 1
ATOM 1623 C CA . LYS A 1 216 ? 14.697 -8.907 -25.650 1.00 89.62 216 LYS A CA 1
ATOM 1624 C C . LYS A 1 216 ? 13.189 -9.213 -25.669 1.00 89.62 216 LYS A C 1
ATOM 1626 O O . LYS A 1 216 ? 12.508 -8.874 -26.631 1.00 89.62 216 LYS A O 1
ATOM 1631 N N . ALA A 1 217 ? 12.645 -9.768 -24.583 1.00 89.00 217 ALA A N 1
ATOM 1632 C CA . ALA A 1 217 ? 11.210 -9.938 -24.382 1.00 89.00 217 ALA A CA 1
ATOM 1633 C C . ALA A 1 217 ? 10.477 -8.593 -24.449 1.00 89.00 217 ALA A C 1
ATOM 1635 O O . ALA A 1 217 ? 10.956 -7.600 -23.892 1.00 89.00 217 ALA A O 1
ATOM 1636 N N . ARG A 1 218 ? 9.297 -8.567 -25.075 1.00 87.75 218 ARG A N 1
ATOM 1637 C CA . ARG A 1 218 ? 8.443 -7.375 -25.087 1.00 87.75 218 ARG A CA 1
ATOM 1638 C C . ARG A 1 218 ? 7.468 -7.355 -23.920 1.00 87.75 218 ARG A C 1
ATOM 1640 O O . ARG A 1 218 ? 6.858 -8.377 -23.598 1.00 87.75 218 ARG A O 1
ATOM 1647 N N . VAL A 1 219 ? 7.313 -6.171 -23.343 1.00 87.25 219 VAL A N 1
ATOM 1648 C CA . VAL A 1 219 ? 6.465 -5.847 -22.193 1.00 87.25 219 VAL A CA 1
ATOM 1649 C C . VAL A 1 219 ? 5.590 -4.650 -22.569 1.00 87.25 219 VAL A C 1
ATOM 1651 O O . VAL A 1 219 ? 6.047 -3.741 -23.257 1.00 87.25 219 VAL A O 1
ATOM 1654 N N . CYS A 1 220 ? 4.321 -4.655 -22.170 1.00 84.12 220 CYS A N 1
ATOM 1655 C CA . CYS A 1 220 ? 3.367 -3.604 -22.540 1.00 84.12 220 CYS A CA 1
ATOM 1656 C C . CYS A 1 220 ? 3.519 -2.324 -21.711 1.00 84.12 220 CYS A C 1
ATOM 1658 O O . CYS A 1 220 ? 3.412 -1.234 -22.260 1.00 84.12 220 CYS A O 1
ATOM 1660 N N . GLU A 1 221 ? 3.792 -2.453 -20.415 1.00 81.88 221 GLU A N 1
ATOM 1661 C CA . GLU A 1 221 ? 3.764 -1.346 -19.458 1.00 81.88 221 GLU A CA 1
ATOM 1662 C C . GLU A 1 221 ? 4.965 -1.408 -18.516 1.00 81.88 221 GLU A C 1
ATOM 1664 O O . GLU A 1 221 ? 5.561 -2.465 -18.305 1.00 81.88 221 GLU A O 1
ATOM 1669 N N . LEU A 1 222 ? 5.327 -0.253 -17.965 1.00 85.50 222 LEU A N 1
ATOM 1670 C CA . LEU A 1 222 ? 6.356 -0.118 -16.946 1.00 85.50 222 LEU A CA 1
ATOM 1671 C C . LEU A 1 222 ? 5.764 0.600 -15.734 1.00 85.50 222 LEU A C 1
ATOM 1673 O O . LEU A 1 222 ? 4.905 1.459 -15.921 1.00 85.50 222 LEU A O 1
ATOM 1677 N N . PRO A 1 223 ? 6.311 0.369 -14.535 1.00 85.81 223 PRO A N 1
ATOM 1678 C CA . PRO A 1 223 ? 7.360 -0.604 -14.226 1.00 85.81 223 PRO A CA 1
ATOM 1679 C C . PRO A 1 223 ? 6.821 -2.040 -14.173 1.00 85.81 223 PRO A C 1
ATOM 1681 O O . PRO A 1 223 ? 5.656 -2.270 -13.870 1.00 85.81 223 PRO A O 1
ATOM 1684 N N . ALA A 1 224 ? 7.668 -3.015 -14.507 1.00 84.06 224 ALA A N 1
ATOM 1685 C CA . ALA A 1 224 ? 7.270 -4.422 -14.547 1.00 84.06 224 ALA A CA 1
ATOM 1686 C C . ALA A 1 224 ? 8.463 -5.364 -14.365 1.00 84.06 224 ALA A C 1
ATOM 1688 O O . ALA A 1 224 ? 9.588 -5.041 -14.741 1.00 84.06 224 ALA A O 1
ATOM 1689 N N . GLU A 1 225 ? 8.220 -6.570 -13.859 1.00 86.06 225 GLU A N 1
ATOM 1690 C CA . GLU A 1 225 ? 9.212 -7.644 -13.868 1.00 86.06 225 GLU A CA 1
ATOM 1691 C C . GLU A 1 225 ? 9.152 -8.436 -15.184 1.00 86.06 225 GLU A C 1
ATOM 1693 O O . GLU A 1 225 ? 8.084 -8.844 -15.652 1.00 86.06 225 GLU A O 1
ATOM 1698 N N . CYS A 1 226 ? 10.310 -8.679 -15.802 1.00 88.50 226 CYS A N 1
ATOM 1699 C CA . CYS A 1 226 ? 10.378 -9.481 -17.015 1.00 88.50 226 CYS A CA 1
ATOM 1700 C C . CYS A 1 226 ? 10.102 -10.966 -16.728 1.00 88.50 226 CYS A C 1
ATOM 1702 O O . CYS A 1 226 ? 10.936 -11.650 -16.141 1.00 88.50 226 CYS A O 1
ATOM 1704 N N . ARG A 1 227 ? 8.997 -11.501 -17.258 1.00 87.06 227 ARG A N 1
ATOM 1705 C CA . ARG A 1 227 ? 8.578 -12.906 -17.073 1.00 87.06 227 ARG A CA 1
ATOM 1706 C C . ARG A 1 227 ? 9.561 -13.960 -17.601 1.00 87.06 227 ARG A C 1
ATOM 1708 O O . ARG A 1 227 ? 9.433 -15.121 -17.238 1.00 87.06 227 ARG A O 1
ATOM 1715 N N . ILE A 1 228 ? 10.510 -13.579 -18.461 1.00 90.06 228 ILE A N 1
ATOM 1716 C CA . ILE A 1 228 ? 11.503 -14.507 -19.029 1.00 90.06 228 ILE A CA 1
ATOM 1717 C C . ILE A 1 228 ? 12.789 -14.539 -18.195 1.00 90.06 228 ILE A C 1
ATOM 1719 O O . ILE A 1 228 ? 13.343 -15.607 -17.968 1.00 90.06 228 ILE A O 1
ATOM 1723 N N . CYS A 1 229 ? 13.291 -13.381 -17.752 1.00 89.94 229 CYS A N 1
ATOM 1724 C CA . CYS A 1 229 ? 14.610 -13.286 -17.113 1.00 89.94 229 CYS A CA 1
ATOM 1725 C C . CYS A 1 229 ? 14.612 -12.720 -15.684 1.00 89.94 229 CYS A C 1
ATOM 1727 O O . CYS A 1 229 ? 15.697 -12.521 -15.133 1.00 89.94 229 CYS A O 1
ATOM 1729 N N . GLY A 1 230 ? 13.442 -12.399 -15.123 1.00 87.12 230 GLY A N 1
ATOM 1730 C CA . GLY A 1 230 ? 13.269 -11.861 -13.766 1.00 87.12 230 GLY A CA 1
ATOM 1731 C C . GLY A 1 230 ? 13.852 -10.461 -13.547 1.00 87.12 230 GLY A C 1
ATOM 1732 O O . GLY A 1 230 ? 13.998 -10.010 -12.418 1.00 87.12 230 GLY A O 1
ATOM 1733 N N . LEU A 1 231 ? 14.266 -9.761 -14.611 1.00 89.25 231 LEU A N 1
ATOM 1734 C CA . LEU A 1 231 ? 14.833 -8.419 -14.487 1.00 89.25 231 LEU A CA 1
ATOM 1735 C C . LEU A 1 231 ? 13.720 -7.393 -14.250 1.00 89.25 231 LEU A C 1
ATOM 1737 O O . LEU A 1 231 ? 12.808 -7.293 -15.071 1.00 89.25 231 LEU A O 1
ATOM 1741 N N . THR A 1 232 ? 13.836 -6.592 -13.191 1.00 87.81 232 THR A N 1
ATOM 1742 C CA . THR A 1 232 ? 12.966 -5.433 -12.951 1.00 87.81 232 THR A CA 1
ATOM 1743 C C . THR A 1 232 ? 13.203 -4.376 -14.024 1.00 87.81 232 THR A C 1
ATOM 1745 O O . THR A 1 232 ? 14.323 -3.890 -14.189 1.00 87.81 232 THR A O 1
ATOM 1748 N N . LEU A 1 233 ? 12.161 -4.030 -14.773 1.00 88.81 233 LEU A N 1
ATOM 1749 C CA . LEU A 1 233 ? 12.187 -3.047 -15.848 1.00 88.81 233 LEU A CA 1
ATOM 1750 C C . LEU A 1 233 ? 11.559 -1.739 -15.376 1.00 88.81 233 LEU A C 1
ATOM 1752 O O . LEU A 1 233 ? 10.410 -1.714 -14.933 1.00 88.81 233 LEU A O 1
ATOM 1756 N N . VAL A 1 234 ? 12.307 -0.647 -15.502 1.00 89.81 234 VAL A N 1
ATOM 1757 C CA . VAL A 1 234 ? 11.915 0.684 -15.023 1.00 89.81 234 VAL A CA 1
ATOM 1758 C C . VAL A 1 234 ? 12.284 1.749 -16.049 1.00 89.81 234 VAL A C 1
ATOM 1760 O O . VAL A 1 234 ? 13.190 1.563 -16.859 1.00 89.81 234 VAL A O 1
ATOM 1763 N N . SER A 1 235 ? 11.585 2.880 -16.022 1.00 88.06 235 SER A N 1
ATOM 1764 C CA . SER A 1 235 ? 11.933 4.055 -16.820 1.00 88.06 235 SER A CA 1
ATOM 1765 C C . SER A 1 235 ? 12.671 5.074 -15.946 1.00 88.06 235 SER A C 1
ATOM 1767 O O . SER A 1 235 ? 12.485 5.103 -14.726 1.00 88.06 235 SER A O 1
ATOM 1769 N N . SER A 1 236 ? 13.495 5.938 -16.545 1.00 86.31 236 SER A N 1
ATOM 1770 C CA . SER A 1 236 ? 14.153 7.025 -15.805 1.00 86.31 236 SER A CA 1
ATOM 1771 C C . SER A 1 236 ? 13.153 7.940 -15.074 1.00 86.31 236 SER A C 1
ATOM 1773 O O . SER A 1 236 ? 13.418 8.267 -13.919 1.00 86.31 236 SER A O 1
ATOM 1775 N N . PRO A 1 237 ? 11.984 8.294 -15.658 1.00 85.56 237 PRO A N 1
ATOM 1776 C CA . PRO A 1 237 ? 10.938 9.023 -14.940 1.00 85.56 237 PRO A CA 1
ATOM 1777 C C . PRO A 1 237 ? 10.414 8.321 -13.681 1.00 85.56 237 PRO A C 1
ATOM 1779 O O . PRO A 1 237 ? 10.101 8.995 -12.706 1.00 85.56 237 PRO A O 1
ATOM 1782 N N . HIS A 1 238 ? 10.331 6.985 -13.666 1.00 81.44 238 HIS A N 1
ATOM 1783 C C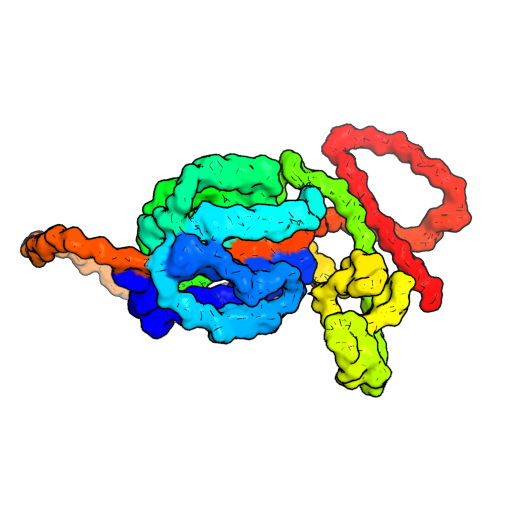A . HIS A 1 238 ? 9.866 6.251 -12.480 1.00 81.44 238 HIS A CA 1
ATOM 1784 C C . HIS A 1 238 ? 10.844 6.393 -11.323 1.00 81.44 238 HIS A C 1
ATOM 1786 O O . HIS A 1 238 ? 10.434 6.655 -10.200 1.00 81.44 238 HIS A O 1
ATOM 1792 N N . LEU A 1 239 ? 12.142 6.289 -11.605 1.00 81.31 239 LEU A N 1
ATOM 1793 C CA . LEU A 1 239 ? 13.142 6.558 -10.582 1.00 81.31 239 LEU A CA 1
ATOM 1794 C C . LEU A 1 239 ? 13.071 8.016 -10.140 1.00 81.31 239 LEU A C 1
ATOM 1796 O O . LEU A 1 239 ? 13.021 8.254 -8.940 1.00 81.31 239 LEU A O 1
ATOM 1800 N N . ALA A 1 240 ? 13.000 8.956 -11.095 1.00 80.69 240 ALA A N 1
ATOM 1801 C CA . ALA A 1 240 ? 12.950 10.399 -10.851 1.00 80.69 240 ALA A CA 1
ATOM 1802 C C . ALA A 1 240 ? 11.859 10.799 -9.844 1.00 80.69 240 ALA A C 1
ATOM 1804 O O . ALA A 1 240 ? 12.146 11.560 -8.924 1.00 80.69 240 ALA A O 1
ATOM 1805 N N . ARG A 1 241 ? 10.643 10.245 -9.957 1.00 77.81 241 ARG A N 1
ATOM 1806 C CA . ARG A 1 241 ? 9.551 10.547 -9.014 1.00 77.81 241 ARG A CA 1
ATOM 1807 C C . ARG A 1 241 ? 9.891 10.165 -7.573 1.00 77.81 241 ARG A C 1
ATOM 1809 O O . ARG A 1 241 ? 9.666 10.954 -6.664 1.00 77.81 241 ARG A O 1
ATOM 1816 N N . SER A 1 242 ? 10.557 9.032 -7.365 1.00 72.75 242 SER A N 1
ATOM 1817 C CA . SER A 1 242 ? 10.989 8.616 -6.027 1.00 72.75 242 SER A CA 1
ATOM 1818 C C . SER A 1 242 ? 12.127 9.471 -5.437 1.00 72.75 242 SER A C 1
ATOM 1820 O O . SER A 1 242 ? 12.358 9.399 -4.231 1.00 72.75 242 SER A O 1
ATOM 1822 N N . TYR A 1 243 ? 12.824 10.316 -6.220 1.00 70.31 243 TYR A N 1
ATOM 1823 C CA . TYR A 1 243 ? 13.884 11.193 -5.679 1.00 70.31 243 TYR A CA 1
ATOM 1824 C C . TYR A 1 243 ? 13.349 12.283 -4.757 1.00 70.31 243 TYR A C 1
ATOM 1826 O O . TYR A 1 243 ? 14.080 12.698 -3.858 1.00 70.31 243 TYR A O 1
ATOM 1834 N N . HIS A 1 244 ? 12.107 12.738 -4.941 1.00 68.81 244 HIS A N 1
ATOM 1835 C CA . HIS A 1 244 ? 11.531 13.798 -4.108 1.00 68.81 244 HIS A CA 1
ATOM 1836 C C . HIS A 1 244 ? 11.452 13.399 -2.627 1.00 68.81 244 HIS A C 1
ATOM 1838 O O . HIS A 1 244 ? 11.586 14.252 -1.754 1.00 68.81 244 HIS A O 1
ATOM 1844 N N . HIS A 1 245 ? 11.322 12.102 -2.339 1.00 69.69 245 HIS A N 1
ATOM 1845 C CA . HIS A 1 245 ? 11.354 11.578 -0.972 1.00 69.69 245 HIS A CA 1
ATOM 1846 C C . HIS A 1 245 ? 12.778 11.378 -0.433 1.00 69.69 245 HIS A C 1
ATOM 1848 O O . HIS A 1 245 ? 12.984 11.405 0.777 1.00 69.69 245 HIS A O 1
ATOM 1854 N N . LEU A 1 246 ? 13.769 11.187 -1.311 1.00 67.38 246 LEU A N 1
ATOM 1855 C CA . LEU A 1 246 ? 15.177 11.043 -0.918 1.00 67.38 246 LEU A CA 1
ATOM 1856 C C . LEU A 1 246 ? 15.825 12.394 -0.591 1.00 67.38 246 LEU A C 1
ATOM 1858 O O . LEU A 1 246 ? 16.734 12.456 0.235 1.00 67.38 246 LEU A O 1
ATOM 1862 N N . PHE A 1 247 ? 15.360 13.465 -1.236 1.00 69.31 247 PHE A N 1
ATOM 1863 C CA . PHE A 1 247 ? 15.864 14.825 -1.067 1.00 69.31 247 PHE A CA 1
ATOM 1864 C C . PHE A 1 247 ? 14.684 15.795 -0.922 1.00 69.31 247 PHE A C 1
ATOM 1866 O O . PHE A 1 247 ? 14.320 16.465 -1.893 1.00 69.31 247 PHE A O 1
ATOM 1873 N N . PRO A 1 248 ? 14.052 15.851 0.265 1.00 74.25 248 PRO A N 1
ATOM 1874 C CA . PRO A 1 248 ? 12.911 16.725 0.485 1.00 74.25 248 PRO A CA 1
ATOM 1875 C C . PRO A 1 248 ? 13.311 18.191 0.308 1.00 74.25 248 PRO A C 1
ATOM 1877 O O . PRO A 1 248 ? 14.403 18.615 0.696 1.00 74.25 248 PRO A O 1
ATOM 1880 N N . VAL A 1 249 ? 12.408 18.973 -0.281 1.00 80.50 249 VAL A N 1
ATOM 1881 C CA . VAL A 1 249 ? 12.593 20.418 -0.433 1.00 80.50 249 VAL A CA 1
ATOM 1882 C C . VAL A 1 249 ? 12.450 21.078 0.936 1.00 80.50 249 VAL A C 1
ATOM 1884 O O . VAL A 1 249 ? 11.573 20.719 1.721 1.00 80.50 249 VAL A O 1
ATOM 1887 N N . THR A 1 250 ? 13.308 22.052 1.230 1.00 83.62 250 THR A N 1
ATOM 1888 C CA . THR A 1 250 ? 13.204 22.835 2.463 1.00 83.62 250 THR A CA 1
ATOM 1889 C C . THR A 1 250 ? 11.904 23.639 2.465 1.00 83.62 250 THR A C 1
ATOM 1891 O O . THR A 1 250 ? 11.639 24.323 1.470 1.00 83.62 250 THR A O 1
ATOM 1894 N N . PRO A 1 251 ? 11.110 23.601 3.550 1.00 86.62 251 PRO A N 1
ATOM 1895 C CA . PRO A 1 251 ? 9.897 24.401 3.642 1.00 86.62 251 PRO A CA 1
ATOM 1896 C C . PRO A 1 251 ? 10.229 25.893 3.535 1.00 86.62 251 PRO A C 1
ATOM 1898 O O . PRO A 1 251 ? 11.320 26.334 3.909 1.00 86.62 251 PRO A O 1
ATOM 1901 N N . PHE A 1 252 ? 9.286 26.673 3.009 1.00 87.88 252 PHE A N 1
ATOM 1902 C CA . PHE A 1 252 ? 9.420 28.125 2.993 1.00 87.88 252 PHE A CA 1
ATOM 1903 C C . PHE A 1 252 ? 9.340 28.676 4.419 1.00 87.88 252 PHE A C 1
ATOM 1905 O O . PHE A 1 252 ? 8.546 28.210 5.233 1.00 87.88 252 PHE A O 1
ATOM 1912 N N . ASN A 1 253 ? 10.141 29.701 4.704 1.00 84.94 253 ASN A N 1
ATOM 1913 C CA . ASN A 1 253 ? 9.992 30.478 5.927 1.00 84.94 253 ASN A CA 1
ATOM 1914 C C . ASN A 1 253 ? 8.840 31.462 5.728 1.00 84.94 253 ASN A C 1
ATOM 1916 O O . ASN A 1 253 ? 8.970 32.413 4.953 1.00 84.94 253 ASN A O 1
ATOM 1920 N N . GLU A 1 254 ? 7.725 31.231 6.411 1.00 82.31 254 GLU A N 1
ATOM 1921 C CA . GLU A 1 254 ? 6.605 32.165 6.409 1.00 82.31 254 GLU A CA 1
ATOM 1922 C C . GLU A 1 254 ? 7.014 33.468 7.103 1.00 82.31 254 GLU A C 1
ATOM 1924 O O . GLU A 1 254 ? 7.533 33.472 8.221 1.00 82.31 254 GLU A O 1
ATOM 1929 N N . VAL A 1 255 ? 6.805 34.589 6.417 1.00 80.44 255 VAL A N 1
ATOM 1930 C CA . VAL A 1 255 ? 7.057 35.928 6.952 1.00 80.44 255 VAL A CA 1
ATOM 1931 C C . VAL A 1 255 ? 5.710 36.622 7.084 1.00 80.44 255 VAL A C 1
ATOM 1933 O O . VAL A 1 255 ? 5.002 36.791 6.092 1.00 80.44 255 VAL A O 1
ATOM 1936 N N . SER A 1 256 ? 5.347 37.023 8.302 1.00 70.31 256 SER A N 1
ATOM 1937 C CA . SER A 1 256 ? 4.106 37.759 8.553 1.00 70.31 256 SER A CA 1
ATOM 1938 C C . SER A 1 256 ? 4.077 39.082 7.782 1.00 70.31 256 SER A C 1
ATOM 1940 O O . SER A 1 256 ? 5.087 39.779 7.696 1.00 70.31 256 SER A O 1
ATOM 1942 N N . SER A 1 257 ? 2.897 39.477 7.293 1.00 61.78 257 SER A N 1
ATOM 1943 C CA . SER A 1 257 ? 2.669 40.754 6.590 1.00 61.78 257 SER A CA 1
ATOM 1944 C C . SER A 1 257 ? 2.944 41.995 7.453 1.00 61.78 257 SER A C 1
ATOM 1946 O O . SER A 1 257 ? 3.141 43.090 6.929 1.00 61.78 257 SER A O 1
ATOM 1948 N N . VAL A 1 258 ? 3.023 41.829 8.777 1.00 58.44 258 VAL A N 1
ATOM 1949 C CA . VAL A 1 258 ? 3.384 42.875 9.742 1.00 58.44 258 VAL A CA 1
ATOM 1950 C C . VAL A 1 258 ? 4.906 42.986 9.841 1.00 58.44 258 VAL A C 1
ATOM 1952 O O . VAL A 1 258 ? 5.522 42.726 10.873 1.00 58.44 258 VAL A O 1
ATOM 1955 N N . VAL A 1 259 ? 5.544 43.341 8.731 1.00 55.16 259 VAL A N 1
ATOM 1956 C CA . VAL A 1 259 ? 6.975 43.640 8.723 1.00 55.16 259 VAL A CA 1
ATOM 1957 C C . VAL A 1 259 ? 7.145 45.095 9.179 1.00 55.16 259 VAL A C 1
ATOM 1959 O O . VAL A 1 259 ? 6.554 45.984 8.563 1.00 55.16 259 VAL A O 1
ATOM 1962 N N . PRO A 1 260 ? 7.938 45.402 10.226 1.00 51.81 260 PRO A N 1
ATOM 1963 C CA . PRO A 1 260 ? 8.230 46.785 10.592 1.00 51.81 260 PRO A CA 1
ATOM 1964 C C . PRO A 1 260 ? 8.747 47.552 9.368 1.00 51.81 260 PRO A C 1
ATOM 1966 O O . PRO A 1 260 ? 9.610 47.044 8.651 1.00 51.81 260 PRO A O 1
ATOM 1969 N N . PHE A 1 261 ? 8.268 48.785 9.157 1.00 52.72 261 PHE A N 1
ATOM 1970 C CA . PHE A 1 261 ? 8.564 49.673 8.009 1.00 52.72 261 PHE A CA 1
ATOM 1971 C C . PHE A 1 261 ? 10.054 49.789 7.612 1.00 52.72 261 PHE A C 1
ATOM 1973 O O . PHE A 1 261 ? 10.377 50.246 6.521 1.00 52.72 261 PHE A O 1
ATOM 1980 N N . LYS A 1 262 ? 10.980 49.385 8.488 1.00 50.84 262 LYS A N 1
ATOM 1981 C CA . LYS A 1 262 ? 12.428 49.385 8.248 1.00 50.84 262 LYS A CA 1
ATOM 1982 C C . LYS A 1 262 ? 12.948 48.155 7.479 1.00 50.84 262 LYS A C 1
ATOM 1984 O O . LYS A 1 262 ? 14.085 48.197 7.020 1.00 50.84 262 LYS A O 1
ATOM 1989 N N . LEU A 1 263 ? 12.159 47.084 7.318 1.00 50.25 263 LEU A N 1
ATOM 1990 C CA . LEU A 1 263 ? 12.529 45.898 6.522 1.00 50.25 263 LEU A CA 1
ATOM 1991 C C . LEU A 1 263 ? 11.818 45.833 5.157 1.00 50.25 263 LEU A C 1
ATOM 1993 O O . LEU A 1 263 ? 12.346 45.214 4.238 1.00 50.25 263 LEU A O 1
ATOM 1997 N N . SER A 1 264 ? 10.670 46.496 4.989 1.00 52.47 264 SER A N 1
ATOM 1998 C CA . SER A 1 264 ? 9.853 46.450 3.761 1.00 52.47 264 SER A CA 1
ATOM 1999 C C . SER A 1 264 ? 10.558 46.992 2.509 1.00 52.47 264 SER A C 1
ATOM 2001 O O . SER A 1 264 ? 10.217 46.598 1.398 1.00 52.47 264 SER A O 1
ATOM 2003 N N . GLN A 1 265 ? 11.591 47.826 2.668 1.00 52.84 265 GLN A N 1
ATOM 2004 C CA . GLN A 1 265 ? 12.400 48.343 1.556 1.00 52.84 265 GLN A CA 1
ATOM 2005 C C . GLN A 1 265 ? 13.394 47.320 0.967 1.00 52.84 265 GLN A C 1
ATOM 2007 O O . GLN A 1 265 ? 13.981 47.587 -0.078 1.00 52.84 265 GLN A O 1
ATOM 2012 N N . LYS A 1 266 ? 13.605 46.160 1.613 1.00 55.12 266 LYS A N 1
ATOM 2013 C CA . LYS A 1 266 ? 14.529 45.105 1.145 1.00 55.12 266 LYS A CA 1
ATOM 2014 C C . LYS A 1 266 ? 13.847 43.823 0.662 1.00 55.12 266 LYS A C 1
ATOM 2016 O O . LYS A 1 266 ? 14.541 42.956 0.136 1.00 55.12 266 LYS A O 1
ATOM 2021 N N . LEU A 1 267 ? 12.535 43.673 0.842 1.00 63.56 267 LEU A N 1
ATOM 2022 C CA . LEU A 1 267 ? 11.822 42.494 0.351 1.00 63.56 267 LEU A CA 1
ATOM 2023 C C . LEU A 1 267 ? 11.399 42.686 -1.107 1.00 63.56 267 LEU A C 1
ATOM 2025 O O . LEU A 1 267 ? 10.946 43.760 -1.508 1.00 63.56 267 LEU A O 1
ATOM 2029 N N . ALA A 1 268 ? 11.558 41.625 -1.899 1.00 67.06 268 ALA A N 1
ATOM 2030 C CA . ALA A 1 268 ? 11.082 41.591 -3.272 1.00 67.06 268 ALA A CA 1
ATOM 2031 C C . ALA A 1 268 ? 9.557 41.769 -3.287 1.00 67.06 268 ALA A C 1
ATOM 2033 O O . ALA A 1 268 ? 8.832 41.022 -2.638 1.00 67.06 268 ALA A O 1
ATOM 2034 N N . GLN A 1 269 ? 9.084 42.759 -4.044 1.00 76.38 269 GLN A N 1
ATOM 2035 C CA . GLN A 1 269 ? 7.656 43.080 -4.171 1.00 76.38 269 GLN A CA 1
ATOM 2036 C C . GLN A 1 269 ? 6.909 42.120 -5.102 1.00 76.38 269 GLN A C 1
ATOM 2038 O O . GLN A 1 269 ? 5.684 42.172 -5.198 1.00 76.38 269 GLN A O 1
ATOM 2043 N N . ASN A 1 270 ? 7.648 41.235 -5.774 1.00 85.94 270 ASN A N 1
ATOM 2044 C CA . ASN A 1 270 ? 7.127 40.268 -6.721 1.00 85.94 270 ASN A CA 1
ATOM 2045 C C . ASN A 1 270 ? 7.512 38.856 -6.282 1.00 85.94 270 ASN A C 1
ATOM 2047 O O . ASN A 1 270 ? 8.624 38.618 -5.804 1.00 85.94 270 ASN A O 1
ATOM 2051 N N . CYS A 1 271 ? 6.607 37.906 -6.499 1.00 86.25 271 CYS A N 1
ATOM 2052 C CA . CYS A 1 271 ? 6.896 36.490 -6.360 1.00 86.25 271 CYS A CA 1
ATOM 2053 C C . CYS A 1 271 ? 8.019 36.100 -7.331 1.00 86.25 271 CYS A C 1
ATOM 2055 O O . CYS A 1 271 ? 7.924 36.358 -8.527 1.00 86.25 271 CYS A O 1
ATOM 2057 N N . TYR A 1 272 ? 9.065 35.431 -6.845 1.00 89.19 272 TYR A N 1
ATOM 2058 C CA . TYR A 1 272 ? 10.173 34.980 -7.694 1.00 89.19 272 TYR A CA 1
ATOM 2059 C C . TYR A 1 272 ? 9.724 33.998 -8.794 1.00 89.19 272 TYR A C 1
ATOM 2061 O O . TYR A 1 272 ? 10.252 34.033 -9.902 1.00 89.19 272 TYR A O 1
ATOM 2069 N N . GLY A 1 273 ? 8.737 33.141 -8.504 1.00 90.94 273 GLY A N 1
ATOM 2070 C CA . GLY A 1 273 ? 8.280 32.097 -9.425 1.00 90.94 273 GLY A CA 1
ATOM 2071 C C . GLY A 1 273 ? 7.385 32.614 -10.552 1.00 90.94 273 GLY A C 1
ATOM 2072 O O . GLY A 1 273 ? 7.646 32.338 -11.718 1.00 90.94 273 GLY A O 1
ATOM 2073 N N . CYS A 1 274 ? 6.335 33.369 -10.217 1.00 91.62 274 CYS A N 1
ATOM 2074 C CA . CYS A 1 274 ? 5.360 33.856 -11.200 1.00 91.62 274 CYS A CA 1
ATOM 2075 C C . CYS A 1 274 ? 5.533 35.334 -11.580 1.00 91.62 274 CYS A C 1
ATOM 2077 O O . CYS A 1 274 ? 4.797 35.826 -12.429 1.00 91.62 274 CYS A O 1
ATOM 2079 N N . GLN A 1 275 ? 6.472 36.049 -10.952 1.00 87.75 275 GLN A N 1
ATOM 2080 C CA . GLN A 1 275 ? 6.744 37.481 -11.153 1.00 87.75 275 GLN A CA 1
ATOM 2081 C C . GLN A 1 275 ? 5.564 38.423 -10.851 1.00 87.75 275 GLN A C 1
ATOM 2083 O O . GLN A 1 275 ? 5.665 39.626 -11.084 1.00 87.75 275 GLN A O 1
ATOM 2088 N N . GLN A 1 276 ? 4.466 37.912 -10.285 1.00 86.62 276 GLN A N 1
ATOM 2089 C CA . GLN A 1 276 ? 3.308 38.710 -9.881 1.00 86.62 276 GLN A CA 1
ATOM 2090 C C . GLN A 1 276 ? 3.585 39.478 -8.588 1.00 86.62 276 GLN A C 1
ATOM 2092 O O . GLN A 1 276 ? 4.319 38.999 -7.721 1.00 86.62 276 GLN A O 1
ATOM 2097 N N . SER A 1 277 ? 2.979 40.660 -8.450 1.00 83.06 277 SER A N 1
ATOM 2098 C CA . SER A 1 277 ? 3.148 41.494 -7.261 1.00 83.06 277 SER A CA 1
ATOM 2099 C C . SER A 1 277 ? 2.443 40.896 -6.042 1.00 83.06 277 SER A C 1
ATOM 2101 O O . SER A 1 277 ? 1.256 40.566 -6.091 1.00 83.06 277 SER A O 1
ATOM 2103 N N . LEU A 1 278 ? 3.176 40.815 -4.932 1.00 74.50 278 LEU A N 1
ATOM 2104 C CA . LEU A 1 278 ? 2.697 40.312 -3.642 1.00 74.50 278 LEU A CA 1
ATOM 2105 C C . LEU A 1 278 ? 1.793 41.321 -2.904 1.00 74.50 278 LEU A C 1
ATOM 2107 O O . LEU A 1 278 ? 1.174 40.965 -1.908 1.00 74.50 278 LEU A O 1
ATOM 2111 N N . LEU A 1 279 ? 1.697 42.567 -3.387 1.00 69.31 279 LEU A N 1
ATOM 2112 C CA . LEU A 1 279 ? 0.929 43.661 -2.769 1.00 69.31 279 LEU A CA 1
ATOM 2113 C C . LEU A 1 279 ? -0.551 43.726 -3.201 1.00 69.31 279 LEU A C 1
ATOM 2115 O O . LEU A 1 279 ? -1.259 44.652 -2.822 1.00 69.31 279 LEU A O 1
ATOM 2119 N N . SER A 1 280 ? -1.045 42.773 -3.990 1.00 51.09 280 SER A N 1
ATOM 2120 C CA . SER A 1 280 ? -2.339 42.881 -4.686 1.00 51.09 280 SER A CA 1
ATOM 2121 C C . SER A 1 280 ? -3.597 42.546 -3.856 1.00 51.09 280 SER A C 1
ATOM 2123 O O . SER A 1 280 ? -4.672 42.419 -4.431 1.00 51.09 280 SER A O 1
ATOM 2125 N N . HIS A 1 281 ? -3.515 42.444 -2.521 1.00 47.97 281 HIS A N 1
ATOM 2126 C CA . HIS A 1 281 ? -4.652 42.036 -1.671 1.00 47.97 281 HIS A CA 1
ATOM 2127 C C . HIS A 1 281 ? -4.913 42.910 -0.424 1.00 47.97 281 HIS A C 1
ATOM 2129 O O . HIS A 1 281 ? -5.464 42.419 0.558 1.00 47.97 281 HIS A O 1
ATOM 2135 N N . VAL A 1 282 ? -4.552 44.201 -0.437 1.00 45.34 282 VAL A N 1
ATOM 2136 C CA . VAL A 1 282 ? -4.843 45.113 0.699 1.00 45.34 282 VAL A CA 1
ATOM 2137 C C . VAL A 1 282 ? -6.086 45.994 0.486 1.00 45.34 282 VAL A C 1
ATOM 2139 O O . VAL A 1 282 ? -6.612 46.541 1.450 1.00 45.34 282 VAL A O 1
ATOM 2142 N N . ASP A 1 283 ? -6.661 46.051 -0.716 1.00 36.66 283 ASP A N 1
ATOM 2143 C CA . ASP A 1 283 ? -7.831 46.902 -0.974 1.00 36.66 283 ASP A CA 1
ATOM 2144 C C . ASP A 1 283 ? -9.149 46.118 -0.852 1.00 36.66 283 ASP A C 1
ATOM 2146 O O . ASP A 1 283 ? -9.774 45.790 -1.854 1.00 36.66 283 ASP A O 1
ATOM 2150 N N . HIS A 1 284 ? -9.533 45.758 0.379 1.00 36.06 284 HIS A N 1
ATOM 2151 C CA . HIS A 1 284 ? -10.928 45.702 0.864 1.00 36.06 284 HIS A CA 1
ATOM 2152 C C . HIS A 1 284 ? -10.961 45.216 2.325 1.00 36.06 284 HIS A C 1
ATOM 2154 O O . HIS A 1 284 ? -11.278 44.068 2.628 1.00 36.06 284 HIS A O 1
ATOM 2160 N N . LEU A 1 285 ? -10.634 46.117 3.250 1.00 36.94 285 LEU A N 1
ATOM 2161 C CA . LEU A 1 285 ? -10.925 45.981 4.681 1.00 36.94 285 LEU A CA 1
ATOM 2162 C C . LEU A 1 285 ? -11.559 47.282 5.189 1.00 36.94 285 LEU A C 1
ATOM 2164 O O . LEU A 1 285 ? -11.081 47.904 6.128 1.00 36.94 285 LEU A O 1
ATOM 2168 N N . ASP A 1 286 ? -12.672 47.662 4.563 1.00 33.81 286 ASP A N 1
ATOM 2169 C CA . ASP A 1 286 ? -13.718 48.427 5.241 1.00 33.81 286 ASP A CA 1
ATOM 2170 C C . ASP A 1 286 ? -14.762 47.424 5.734 1.00 33.81 286 ASP A C 1
ATOM 2172 O O . ASP A 1 286 ? -15.645 47.018 4.986 1.00 33.81 286 ASP A O 1
ATOM 2176 N N . CYS A 1 287 ? -14.575 46.953 6.967 1.00 30.47 287 CYS A N 1
ATOM 2177 C CA . CYS A 1 287 ? -15.632 46.562 7.908 1.00 30.47 287 CYS A CA 1
ATOM 2178 C C . CYS A 1 287 ? -14.963 46.102 9.212 1.00 30.47 287 CYS A C 1
ATOM 2180 O O . CYS A 1 287 ? -14.944 44.922 9.562 1.00 30.47 287 CYS A O 1
ATOM 2182 N N . LEU A 1 288 ? -14.393 47.062 9.943 1.00 34.84 288 LEU A N 1
ATOM 2183 C CA . LEU A 1 288 ? -14.431 46.983 11.397 1.00 34.84 288 LEU A CA 1
ATOM 2184 C C . LEU A 1 288 ? -15.874 47.305 11.779 1.00 34.84 288 LEU A C 1
ATOM 2186 O O . LEU A 1 288 ? -16.292 48.434 11.563 1.00 34.84 288 LEU A O 1
ATOM 2190 N N . ASP A 1 289 ? -16.616 46.334 12.303 1.00 29.66 289 ASP A N 1
ATOM 2191 C CA . ASP A 1 289 ? -17.626 46.620 13.317 1.00 29.66 289 ASP A CA 1
ATOM 2192 C C . ASP A 1 289 ? -18.077 45.338 14.037 1.00 29.66 289 ASP A C 1
ATOM 2194 O O . ASP A 1 289 ? -18.371 44.312 13.426 1.00 29.66 289 ASP A O 1
ATOM 2198 N N . TYR A 1 290 ? -18.129 45.452 15.367 1.00 31.52 290 TYR A N 1
ATOM 2199 C CA . TYR A 1 290 ? -18.658 44.517 16.370 1.00 31.52 290 TYR A CA 1
ATOM 2200 C C . TYR A 1 290 ? -17.798 43.326 16.832 1.00 31.52 290 TYR A C 1
ATOM 2202 O O . TYR A 1 290 ? -18.150 42.159 16.680 1.00 31.52 290 TYR A O 1
ATOM 2210 N N . LEU A 1 291 ? -16.777 43.635 17.643 1.00 31.75 291 LEU A N 1
ATOM 2211 C CA . LEU A 1 291 ? -16.639 42.955 18.938 1.00 31.75 291 LEU A CA 1
ATOM 2212 C C . LEU A 1 291 ? -17.443 43.742 19.982 1.00 31.75 291 LEU A C 1
ATOM 2214 O O . LEU A 1 291 ? -17.034 44.827 20.373 1.00 31.75 291 LEU A O 1
ATOM 2218 N N . THR A 1 292 ? -18.579 43.206 20.424 1.00 29.23 292 THR A N 1
ATOM 2219 C CA . THR A 1 292 ? -19.071 43.243 21.818 1.00 29.23 292 THR A CA 1
ATOM 2220 C C . THR A 1 292 ? -20.449 42.583 21.874 1.00 29.23 292 THR A C 1
ATOM 2222 O O . THR A 1 292 ? -21.389 43.076 21.268 1.00 29.23 292 THR A O 1
ATOM 2225 N N . CYS A 1 293 ? -20.574 41.474 22.606 1.00 25.28 293 CYS A N 1
ATOM 2226 C CA . CYS A 1 293 ? -21.519 41.312 23.720 1.00 25.28 293 CYS A CA 1
ATOM 2227 C C . CYS A 1 293 ? -21.461 39.852 24.199 1.00 25.28 293 CYS A C 1
ATOM 2229 O O . CYS A 1 293 ? -21.798 38.932 23.457 1.00 25.28 293 CYS A O 1
ATOM 2231 N N . GLY A 1 294 ? -21.027 39.637 25.440 1.00 27.42 294 GLY A N 1
ATOM 2232 C CA . GLY A 1 294 ? -21.314 38.395 26.148 1.00 27.42 294 GLY A CA 1
ATOM 2233 C C . GLY A 1 294 ? -22.727 38.443 26.720 1.00 27.42 294 GLY A C 1
ATOM 2234 O O . GLY A 1 294 ? -23.131 39.493 27.202 1.00 27.42 294 GLY A O 1
ATOM 2235 N N . HIS A 1 295 ? -23.437 37.316 26.702 1.00 27.36 295 HIS A N 1
ATOM 2236 C CA . HIS A 1 295 ? -24.488 36.978 27.664 1.00 27.36 295 HIS A CA 1
ATOM 2237 C C . HIS A 1 295 ? -24.597 35.451 27.780 1.00 27.36 295 HIS A C 1
ATOM 2239 O O . HIS A 1 295 ? -24.603 34.731 26.784 1.00 27.36 295 HIS A O 1
ATOM 2245 N N . ALA A 1 296 ? -24.645 34.984 29.025 1.00 28.92 296 ALA A N 1
ATOM 2246 C CA . ALA A 1 296 ? -24.899 33.611 29.437 1.00 28.92 296 ALA A CA 1
ATOM 2247 C C . ALA A 1 296 ? -26.384 33.241 29.286 1.00 28.92 296 ALA A C 1
ATOM 2249 O O . ALA A 1 296 ? -27.224 34.105 29.519 1.00 28.92 296 ALA A O 1
ATOM 2250 N N . MET A 1 297 ? -26.699 31.964 29.020 1.00 28.08 297 MET A N 1
ATOM 2251 C CA . MET A 1 297 ? -27.928 31.304 29.496 1.00 28.08 297 MET A CA 1
ATOM 2252 C C . MET A 1 297 ? -27.710 29.794 29.708 1.00 28.08 297 MET A C 1
ATOM 2254 O O . MET A 1 297 ? -27.023 29.127 28.935 1.00 28.08 297 MET A O 1
ATOM 2258 N N . GLU A 1 298 ? -28.292 29.306 30.803 1.00 24.16 298 GLU A N 1
ATOM 2259 C CA . GLU A 1 298 ? -28.233 27.966 31.394 1.00 24.16 298 GLU A CA 1
ATOM 2260 C C . GLU A 1 298 ? -29.126 26.902 30.716 1.00 24.16 298 GLU A C 1
ATOM 2262 O O . GLU A 1 298 ? -30.174 27.210 30.160 1.00 24.16 298 GLU A O 1
ATOM 2267 N N . ALA A 1 299 ? -28.689 25.642 30.873 1.00 24.81 299 ALA A N 1
ATOM 2268 C CA . ALA A 1 299 ? -29.415 24.405 31.229 1.00 24.81 299 ALA A CA 1
ATOM 2269 C C . ALA A 1 299 ? -30.775 24.037 30.579 1.00 24.81 299 ALA A C 1
ATOM 2271 O O . ALA A 1 299 ? -31.782 24.702 30.786 1.00 24.81 299 ALA A O 1
ATOM 2272 N N . ASN A 1 300 ? -30.887 22.828 30.002 1.00 25.34 300 ASN A N 1
ATOM 2273 C CA . ASN A 1 300 ? -31.257 21.596 30.736 1.00 25.34 300 ASN A CA 1
ATOM 2274 C C . ASN A 1 300 ? -31.330 20.340 29.815 1.00 25.34 300 ASN A C 1
ATOM 2276 O O . ASN A 1 300 ? -31.348 20.484 28.594 1.00 25.34 300 ASN A O 1
ATOM 2280 N N . PRO A 1 301 ? -31.332 19.112 30.387 1.00 34.88 301 PRO A N 1
ATOM 2281 C CA . PRO A 1 301 ? -30.989 17.853 29.712 1.00 34.88 301 PRO A CA 1
ATOM 2282 C C . PRO A 1 301 ? -32.201 16.958 29.372 1.00 34.88 301 PRO A C 1
ATOM 2284 O O . PRO A 1 301 ? -33.329 17.297 29.720 1.00 34.88 301 PRO A O 1
ATOM 2287 N N . LEU A 1 302 ? -31.900 15.774 28.792 1.00 26.19 302 LEU A N 1
ATOM 2288 C CA . LEU A 1 302 ? -32.616 14.466 28.799 1.00 26.19 302 LEU A CA 1
ATOM 2289 C C . LEU A 1 302 ? -32.970 13.918 27.391 1.00 26.19 302 LEU A C 1
ATOM 2291 O O . LEU A 1 302 ? -33.128 14.717 26.472 1.00 26.19 302 LEU A O 1
ATOM 2295 N N . PRO A 1 303 ? -33.191 12.591 27.200 1.00 28.12 303 PRO A N 1
ATOM 2296 C CA . PRO A 1 303 ? -33.018 11.463 28.126 1.00 28.12 303 PRO A CA 1
ATOM 2297 C C . PRO A 1 303 ? -32.117 10.319 27.603 1.00 28.12 303 PRO A C 1
ATOM 2299 O O . PRO A 1 303 ? -31.956 10.077 26.410 1.00 28.12 303 PRO A O 1
ATOM 2302 N N . MET A 1 304 ? -31.599 9.555 28.563 1.00 27.55 304 MET A N 1
ATOM 2303 C CA . MET A 1 304 ? -31.086 8.188 28.417 1.00 27.55 304 MET A CA 1
ATOM 2304 C C . MET A 1 304 ? -32.249 7.189 28.324 1.00 27.55 304 MET A C 1
ATOM 2306 O O . MET A 1 304 ? -33.243 7.403 29.015 1.00 27.55 304 MET A O 1
ATOM 2310 N N . CYS A 1 305 ? -32.090 6.094 27.564 1.00 24.72 305 CYS A N 1
ATOM 2311 C CA . CYS A 1 305 ? -32.564 4.710 27.824 1.00 24.72 305 CYS A CA 1
ATOM 2312 C C . CYS A 1 305 ? -32.560 3.881 26.515 1.00 24.72 305 CYS A C 1
ATOM 2314 O O . CYS A 1 305 ? -32.730 4.464 25.449 1.00 24.72 305 CYS A O 1
ATOM 2316 N N . PRO A 1 306 ? -32.561 2.534 26.548 1.00 25.03 306 PRO A N 1
ATOM 2317 C CA . PRO A 1 306 ? -31.908 1.595 27.453 1.00 25.03 306 PRO A CA 1
ATOM 2318 C C . PRO A 1 306 ? -30.880 0.711 26.706 1.00 25.03 306 PRO A C 1
ATOM 2320 O O . PRO A 1 306 ? -30.835 0.637 25.480 1.00 25.03 306 PRO A O 1
ATOM 2323 N N . VAL A 1 307 ? -30.069 -0.010 27.478 1.00 36.56 307 VAL A N 1
ATOM 2324 C CA . VAL A 1 307 ? -29.236 -1.124 27.009 1.00 36.56 307 VAL A CA 1
ATOM 2325 C C . VAL A 1 307 ? -30.133 -2.202 26.391 1.00 36.56 307 VAL A C 1
ATOM 2327 O O . VAL A 1 307 ? -30.992 -2.755 27.075 1.00 36.56 307 VAL A O 1
ATOM 2330 N N . GLN A 1 308 ? -29.912 -2.532 25.118 1.00 26.42 308 GLN A N 1
ATOM 2331 C CA . GLN A 1 308 ? -30.411 -3.764 24.510 1.00 26.42 308 GLN A CA 1
ATOM 2332 C C . GLN A 1 308 ? -29.220 -4.625 24.087 1.00 26.42 308 GLN A C 1
ATOM 2334 O O . GLN A 1 308 ? -28.484 -4.298 23.157 1.00 26.42 308 GLN A O 1
ATOM 2339 N N . ASN A 1 309 ? -29.040 -5.736 24.802 1.00 33.94 309 ASN A N 1
ATOM 2340 C CA . ASN A 1 309 ? -28.232 -6.863 24.360 1.00 33.94 309 ASN A CA 1
ATOM 2341 C C . ASN A 1 309 ? -28.862 -7.430 23.083 1.00 33.94 309 ASN A C 1
ATOM 2343 O O . ASN A 1 309 ? -29.918 -8.055 23.143 1.00 33.94 309 ASN A O 1
ATOM 2347 N N . ALA A 1 310 ? -28.209 -7.232 21.943 1.00 26.70 310 ALA A N 1
ATOM 2348 C CA . ALA A 1 310 ? -28.531 -7.931 20.708 1.00 26.70 310 ALA A CA 1
ATOM 2349 C C . ALA A 1 310 ? -27.224 -8.364 20.040 1.00 26.70 310 ALA A C 1
ATOM 2351 O O . ALA A 1 310 ? -26.515 -7.582 19.408 1.00 26.70 310 ALA A O 1
ATOM 2352 N N . THR A 1 311 ? -26.894 -9.636 20.238 1.00 32.81 311 THR A N 1
ATOM 2353 C CA . THR A 1 311 ? -25.890 -10.381 19.482 1.00 32.81 311 THR A CA 1
ATOM 2354 C C . THR A 1 311 ? -26.257 -10.333 18.005 1.00 32.81 311 THR A C 1
ATOM 2356 O O . THR A 1 311 ? -27.313 -10.846 17.648 1.00 32.81 311 THR A O 1
ATOM 2359 N N . ASN A 1 312 ? -25.439 -9.650 17.198 1.00 29.75 312 ASN A N 1
ATOM 2360 C CA . ASN A 1 312 ? -25.145 -9.909 15.778 1.00 29.75 312 ASN A CA 1
ATOM 2361 C C . ASN A 1 312 ? -24.356 -8.708 15.227 1.00 29.75 312 ASN A C 1
ATOM 2363 O O . ASN A 1 312 ? -24.920 -7.702 14.771 1.00 29.75 312 ASN A O 1
ATOM 2367 N N . VAL A 1 313 ? -23.031 -8.799 15.332 1.00 31.75 313 VAL A N 1
ATOM 2368 C CA . VAL A 1 313 ? -22.061 -7.811 14.839 1.00 31.75 313 VAL A CA 1
ATOM 2369 C C . VAL A 1 313 ? -21.643 -8.219 13.415 1.00 31.75 313 VAL A C 1
ATOM 2371 O O . VAL A 1 313 ? -21.893 -9.343 13.002 1.00 31.75 313 VAL A O 1
ATOM 2374 N N . SER A 1 314 ? -21.197 -7.284 12.580 1.00 38.47 314 SER A N 1
ATOM 2375 C CA . SER A 1 314 ? -20.542 -7.602 11.300 1.00 38.47 314 SER A CA 1
ATOM 2376 C C . SER A 1 314 ? -19.760 -6.396 10.803 1.00 38.47 314 SER A C 1
ATOM 2378 O O . SER A 1 314 ? -20.142 -5.257 11.068 1.00 38.47 314 SER A O 1
ATOM 2380 N N . ALA A 1 315 ? -18.661 -6.623 10.092 1.00 33.00 315 ALA A N 1
ATOM 2381 C CA . ALA A 1 315 ? -17.742 -5.586 9.655 1.00 33.00 315 ALA A CA 1
ATOM 2382 C C . ALA A 1 315 ? -17.044 -5.946 8.353 1.00 33.00 315 ALA A C 1
ATOM 2384 O O . ALA A 1 315 ? -16.877 -7.115 8.026 1.00 33.00 315 ALA A O 1
ATOM 2385 N N . SER A 1 316 ? -16.595 -4.933 7.619 1.00 40.03 316 SER A N 1
ATOM 2386 C CA . SER A 1 316 ? -15.732 -5.154 6.462 1.00 40.03 316 SER A CA 1
ATOM 2387 C C . SER A 1 316 ? -14.484 -4.322 6.590 1.00 40.03 316 SER A C 1
ATOM 2389 O O . SER A 1 316 ? -14.534 -3.102 6.767 1.00 40.03 316 SER A O 1
ATOM 2391 N N . THR A 1 317 ? -13.366 -5.024 6.521 1.00 50.28 317 THR A N 1
ATOM 2392 C CA . THR A 1 317 ? -12.038 -4.452 6.618 1.00 50.28 317 THR A CA 1
ATOM 2393 C C . THR A 1 317 ? -11.360 -4.673 5.278 1.00 50.28 317 THR A C 1
ATOM 2395 O O . THR A 1 317 ? -11.216 -5.815 4.832 1.00 50.28 317 THR A O 1
ATOM 2398 N N . VAL A 1 318 ? -10.985 -3.580 4.616 1.00 51.75 318 VAL A N 1
ATOM 2399 C CA . VAL A 1 318 ? -10.152 -3.626 3.411 1.00 51.75 318 VAL A CA 1
ATOM 2400 C C . VAL A 1 318 ? -8.716 -3.497 3.878 1.00 51.75 318 VAL A C 1
ATOM 2402 O O . VAL A 1 318 ? -8.356 -2.504 4.502 1.00 51.75 318 VAL A O 1
ATOM 2405 N N . ILE A 1 319 ? -7.897 -4.503 3.605 1.00 54.06 319 ILE A N 1
ATOM 2406 C CA . ILE A 1 319 ? -6.475 -4.463 3.912 1.00 54.06 319 ILE A CA 1
ATOM 2407 C C . ILE A 1 319 ? -5.706 -4.255 2.618 1.00 54.06 319 ILE A C 1
ATOM 2409 O O . ILE A 1 319 ? -5.739 -5.089 1.710 1.00 54.06 319 ILE A O 1
ATOM 2413 N N . PHE A 1 320 ? -4.981 -3.146 2.562 1.00 52.91 320 PHE A N 1
ATOM 2414 C CA . PHE A 1 320 ? -3.939 -2.935 1.579 1.00 52.91 320 PHE A CA 1
ATOM 2415 C C . PHE A 1 320 ? -2.660 -3.592 2.065 1.00 52.91 320 PHE A C 1
ATOM 2417 O O . PHE A 1 320 ? -2.120 -3.263 3.119 1.00 52.91 320 PHE A O 1
ATOM 2424 N N . ILE A 1 321 ? -2.146 -4.503 1.258 1.00 49.25 321 ILE A N 1
ATOM 2425 C CA . ILE A 1 321 ? -0.781 -4.984 1.375 1.00 49.25 321 ILE A CA 1
ATOM 2426 C C . ILE A 1 321 ? 0.050 -4.101 0.458 1.00 49.25 321 ILE A C 1
ATOM 2428 O O . ILE A 1 321 ? -0.154 -4.115 -0.754 1.00 49.25 321 ILE A O 1
ATOM 2432 N N . SER A 1 322 ? 0.971 -3.334 1.022 1.00 39.09 322 SER A N 1
ATOM 2433 C CA . SER A 1 322 ? 1.898 -2.506 0.262 1.00 39.09 322 SER A CA 1
ATOM 2434 C C . SER A 1 322 ? 3.301 -3.088 0.381 1.00 39.09 322 SER A C 1
ATOM 2436 O O . SER A 1 322 ? 3.836 -3.280 1.472 1.00 39.09 322 SER A O 1
ATOM 2438 N N . MET A 1 323 ? 3.922 -3.372 -0.758 1.00 37.69 323 MET A N 1
ATOM 2439 C CA . MET A 1 323 ? 5.357 -3.601 -0.826 1.00 37.69 323 MET A CA 1
ATOM 2440 C C . MET A 1 323 ? 6.002 -2.345 -1.382 1.00 37.69 323 MET A C 1
ATOM 2442 O O . MET A 1 323 ? 5.815 -2.027 -2.558 1.00 37.69 323 MET A O 1
ATOM 2446 N N . ARG A 1 324 ? 6.818 -1.675 -0.570 1.00 49.38 324 ARG A N 1
ATOM 2447 C CA . ARG A 1 324 ? 7.688 -0.609 -1.064 1.00 49.38 324 ARG A CA 1
ATOM 2448 C C . ARG A 1 324 ? 9.056 -1.178 -1.391 1.00 49.38 324 ARG A C 1
ATOM 2450 O O . ARG A 1 324 ? 9.734 -1.753 -0.538 1.00 49.38 324 ARG A O 1
ATOM 2457 N N . VAL A 1 325 ? 9.482 -1.014 -2.640 1.00 35.34 325 VAL A N 1
ATOM 2458 C CA . VAL A 1 325 ? 10.878 -1.264 -3.001 1.00 35.34 325 VAL A CA 1
ATOM 2459 C C . VAL A 1 325 ? 11.693 -0.098 -2.451 1.00 35.34 325 VAL A C 1
ATOM 2461 O O . VAL A 1 325 ? 11.523 1.039 -2.886 1.00 35.34 325 VAL A O 1
ATOM 2464 N N . CYS A 1 326 ? 12.565 -0.372 -1.479 1.00 37.09 326 CYS A N 1
ATOM 2465 C CA . CYS A 1 326 ? 13.484 0.621 -0.940 1.00 37.09 326 CYS A CA 1
ATOM 2466 C C . CYS A 1 326 ? 14.562 0.931 -1.981 1.00 37.09 326 CYS A C 1
ATOM 2468 O O . CYS A 1 326 ? 15.594 0.266 -2.059 1.00 37.09 326 CYS A O 1
ATOM 2470 N N . THR A 1 327 ? 14.333 1.931 -2.824 1.00 32.56 327 THR A N 1
ATOM 2471 C CA . THR A 1 327 ? 15.413 2.537 -3.598 1.00 32.56 327 THR A CA 1
ATOM 2472 C C . THR A 1 327 ? 16.046 3.649 -2.771 1.00 32.56 327 THR A C 1
ATOM 2474 O O . THR A 1 327 ? 15.751 4.821 -2.974 1.00 32.56 327 THR A O 1
ATOM 2477 N N . THR A 1 328 ? 16.953 3.311 -1.850 1.00 30.44 328 THR A N 1
ATOM 2478 C CA . THR A 1 328 ? 17.959 4.283 -1.393 1.00 30.44 328 THR A CA 1
ATOM 2479 C C . THR A 1 328 ? 18.915 4.535 -2.557 1.00 30.44 328 THR A C 1
ATOM 2481 O O . THR A 1 328 ? 19.886 3.801 -2.748 1.00 30.44 328 THR A O 1
ATOM 2484 N N . VAL A 1 329 ? 18.610 5.523 -3.402 1.00 30.23 329 VAL A N 1
ATOM 2485 C CA . VAL A 1 329 ? 19.447 5.852 -4.562 1.00 30.23 329 VAL A CA 1
ATOM 2486 C C . VAL A 1 329 ? 20.495 6.899 -4.187 1.00 30.23 329 VAL A C 1
ATOM 2488 O O . VAL A 1 329 ? 20.212 8.091 -4.169 1.00 30.23 329 VAL A O 1
ATOM 2491 N N . GLN A 1 330 ? 21.739 6.480 -3.953 1.00 27.00 330 GLN A N 1
ATOM 2492 C CA . GLN A 1 330 ? 22.904 7.366 -4.059 1.00 27.00 330 GLN A CA 1
ATOM 2493 C C . GLN A 1 330 ? 23.426 7.365 -5.504 1.00 27.00 330 GLN A C 1
ATOM 2495 O O . GLN A 1 330 ? 24.330 6.611 -5.856 1.00 27.00 330 GLN A O 1
ATOM 2500 N N . VAL A 1 331 ? 22.873 8.211 -6.381 1.00 29.61 331 VAL A N 1
ATOM 2501 C CA . VAL A 1 331 ? 23.438 8.359 -7.734 1.00 29.61 331 VAL A CA 1
ATOM 2502 C C . VAL A 1 331 ? 24.819 8.987 -7.637 1.00 29.61 331 VAL A C 1
ATOM 2504 O O . VAL A 1 331 ? 24.953 10.176 -7.361 1.00 29.61 331 VAL A O 1
ATOM 2507 N N . VAL A 1 332 ? 25.849 8.207 -7.947 1.00 27.66 332 VAL A N 1
ATOM 2508 C CA . VAL A 1 332 ? 27.148 8.757 -8.321 1.00 27.66 332 VAL A CA 1
ATOM 2509 C C . VAL A 1 332 ? 27.189 8.826 -9.840 1.00 27.66 332 VAL A C 1
ATOM 2511 O O . VAL A 1 332 ? 27.053 7.822 -10.535 1.00 27.66 332 VAL A O 1
ATOM 2514 N N . ARG A 1 333 ? 27.328 10.046 -10.363 1.00 27.66 333 ARG A N 1
ATOM 2515 C CA . ARG A 1 333 ? 27.490 10.316 -11.793 1.00 27.66 333 ARG A CA 1
ATOM 2516 C C . ARG A 1 333 ? 28.878 9.832 -12.218 1.00 27.66 333 ARG A C 1
ATOM 2518 O O . ARG A 1 333 ? 29.842 10.584 -12.138 1.00 27.66 333 ARG A O 1
ATOM 2525 N N . VAL A 1 334 ? 28.997 8.578 -12.651 1.00 28.59 334 VAL A N 1
ATOM 2526 C CA . VAL A 1 334 ? 30.231 8.087 -13.279 1.00 28.59 334 VAL A CA 1
ATOM 2527 C C . VAL A 1 334 ? 30.235 8.562 -14.731 1.00 28.59 334 VAL A C 1
ATOM 2529 O O . VAL A 1 334 ? 29.466 8.081 -15.560 1.00 28.59 334 VAL A O 1
ATOM 2532 N N . ILE A 1 335 ? 31.067 9.559 -15.033 1.00 26.31 335 ILE A N 1
ATOM 2533 C CA . ILE A 1 335 ? 31.318 9.999 -16.408 1.00 26.31 335 ILE A CA 1
ATOM 2534 C C . ILE A 1 335 ? 32.162 8.909 -17.080 1.00 26.31 335 ILE A C 1
ATOM 2536 O O . ILE A 1 335 ? 33.283 8.633 -16.660 1.00 26.31 335 ILE A O 1
ATOM 2540 N N . ALA A 1 336 ? 31.628 8.297 -18.139 1.00 30.84 336 ALA A N 1
ATOM 2541 C CA . ALA A 1 336 ? 32.219 7.171 -18.872 1.00 30.84 336 ALA A CA 1
ATOM 2542 C C . ALA A 1 336 ? 33.591 7.452 -19.539 1.00 30.84 336 ALA A C 1
ATOM 2544 O O . ALA A 1 336 ? 34.141 6.586 -20.214 1.00 30.84 336 ALA A O 1
ATOM 2545 N N . ALA A 1 337 ? 34.178 8.638 -19.352 1.00 30.39 337 ALA A N 1
ATOM 2546 C CA . ALA A 1 337 ? 35.467 9.009 -19.933 1.00 30.39 337 ALA A CA 1
ATOM 2547 C C . ALA A 1 337 ? 36.688 8.447 -19.173 1.00 30.39 337 ALA A C 1
ATOM 2549 O O . ALA A 1 337 ? 37.789 8.472 -19.711 1.00 30.39 337 ALA A O 1
ATOM 2550 N N . GLN A 1 338 ? 36.520 7.920 -17.953 1.00 32.84 338 GLN A N 1
ATOM 2551 C CA . GLN A 1 338 ? 37.640 7.526 -17.075 1.00 32.84 338 GLN A CA 1
ATOM 2552 C C . GLN A 1 338 ? 37.914 6.016 -16.981 1.00 32.84 338 GLN A C 1
ATOM 2554 O O . GLN A 1 338 ? 38.719 5.594 -16.158 1.00 32.84 338 GLN A O 1
ATOM 2559 N N . LEU A 1 339 ? 37.300 5.190 -17.834 1.00 35.28 339 LEU A N 1
ATOM 2560 C CA . LEU A 1 339 ? 37.496 3.729 -17.830 1.00 35.28 339 LEU A CA 1
ATOM 2561 C C . LEU A 1 339 ? 38.611 3.226 -18.766 1.00 35.28 339 LEU A C 1
ATOM 2563 O O . LEU A 1 339 ? 38.695 2.021 -18.992 1.00 35.28 339 LEU A O 1
ATOM 2567 N N . ARG A 1 340 ? 39.460 4.105 -19.325 1.00 31.84 340 ARG A N 1
ATOM 2568 C CA . ARG A 1 340 ? 40.461 3.684 -20.324 1.00 31.84 340 ARG A CA 1
ATOM 2569 C C . ARG A 1 340 ? 41.887 3.465 -19.821 1.00 31.84 340 ARG A C 1
ATOM 2571 O O . ARG A 1 340 ? 42.595 2.727 -20.487 1.00 31.84 340 ARG A O 1
ATOM 2578 N N . ASP A 1 341 ? 42.276 3.968 -18.650 1.00 29.86 341 ASP A N 1
ATOM 2579 C CA . ASP A 1 341 ? 43.633 3.754 -18.131 1.00 29.86 341 ASP A CA 1
ATOM 2580 C C . ASP A 1 341 ? 43.605 3.312 -16.665 1.00 29.86 341 ASP A C 1
ATOM 2582 O O . ASP A 1 341 ? 43.138 4.024 -15.775 1.00 29.86 341 ASP A O 1
ATOM 2586 N N . GLY A 1 342 ? 44.078 2.090 -16.417 1.00 38.75 342 GLY A N 1
ATOM 2587 C CA . GLY A 1 342 ? 44.082 1.474 -15.098 1.00 38.75 342 GLY A CA 1
ATOM 2588 C C . GLY A 1 342 ? 44.931 2.248 -14.091 1.00 38.75 342 GLY A C 1
ATOM 2589 O O . GLY A 1 342 ? 46.152 2.248 -14.187 1.00 38.75 342 GLY A O 1
ATOM 2590 N N . TYR A 1 343 ? 44.296 2.823 -13.066 1.00 27.08 343 TYR A N 1
ATOM 2591 C CA . TYR A 1 343 ? 44.985 3.355 -11.889 1.00 27.08 343 TYR A CA 1
ATOM 2592 C C . TYR A 1 343 ? 44.229 3.054 -10.586 1.00 27.08 343 TYR A C 1
ATOM 2594 O O . TYR A 1 343 ? 43.010 3.182 -10.479 1.00 27.08 343 TYR A O 1
ATOM 2602 N N . ARG A 1 344 ? 45.002 2.627 -9.578 1.00 29.09 344 ARG A N 1
ATOM 2603 C CA . ARG A 1 344 ? 44.589 2.304 -8.203 1.00 29.09 344 ARG A CA 1
ATOM 2604 C C . ARG A 1 344 ? 43.979 3.526 -7.499 1.00 29.09 344 ARG A C 1
ATOM 2606 O O . ARG A 1 344 ? 44.625 4.565 -7.401 1.00 29.09 344 ARG A O 1
ATOM 2613 N N . LEU A 1 345 ? 42.792 3.366 -6.908 1.00 28.47 345 LEU A N 1
ATOM 2614 C CA . LEU A 1 345 ? 42.198 4.344 -5.986 1.00 28.47 345 LEU A CA 1
ATOM 2615 C C . LEU A 1 345 ? 43.011 4.426 -4.681 1.00 28.47 345 LEU A C 1
ATOM 2617 O O . LEU A 1 345 ? 42.985 3.509 -3.858 1.00 28.47 345 LEU A O 1
ATOM 2621 N N . HIS A 1 346 ? 43.699 5.547 -4.460 1.00 25.45 346 HIS A N 1
ATOM 2622 C CA . HIS A 1 346 ? 44.254 5.889 -3.152 1.00 25.45 346 HIS A CA 1
ATOM 2623 C C . HIS A 1 346 ? 43.118 6.257 -2.183 1.00 25.45 346 HIS A C 1
ATOM 2625 O O . HIS A 1 346 ? 42.438 7.268 -2.352 1.00 25.45 346 HIS A O 1
ATOM 2631 N N . ARG A 1 347 ? 42.933 5.443 -1.134 1.00 31.58 347 ARG A N 1
ATOM 2632 C CA . ARG A 1 347 ? 42.119 5.779 0.045 1.00 31.58 347 ARG A CA 1
ATOM 2633 C C . ARG A 1 347 ? 42.710 7.009 0.745 1.00 31.58 347 ARG A C 1
ATOM 2635 O O . ARG A 1 347 ? 43.787 6.913 1.327 1.00 31.58 347 ARG A O 1
ATOM 2642 N N . ARG A 1 348 ? 41.969 8.117 0.798 1.00 26.31 348 ARG A N 1
ATOM 2643 C CA . ARG A 1 348 ? 42.007 9.030 1.950 1.00 26.31 348 ARG A CA 1
ATOM 2644 C C . ARG A 1 348 ? 40.656 8.951 2.649 1.00 26.31 348 ARG A C 1
ATOM 2646 O O . ARG A 1 348 ? 39.647 9.417 2.137 1.00 26.31 348 ARG A O 1
ATOM 2653 N N . LEU A 1 349 ? 40.663 8.259 3.783 1.00 29.31 349 LEU A N 1
ATOM 2654 C CA . LEU A 1 349 ? 39.554 8.151 4.721 1.00 29.31 349 LEU A CA 1
ATOM 2655 C C . LEU A 1 349 ? 39.409 9.478 5.476 1.00 29.31 349 LEU A C 1
ATOM 2657 O O . LEU A 1 349 ? 40.352 9.903 6.137 1.00 29.31 349 LEU A O 1
ATOM 2661 N N . ALA A 1 350 ? 38.221 10.078 5.422 1.00 24.50 350 ALA A N 1
ATOM 2662 C CA . ALA A 1 350 ? 37.663 10.827 6.544 1.00 24.50 350 ALA A CA 1
ATOM 2663 C C . ALA A 1 350 ? 36.652 9.895 7.250 1.00 24.50 350 ALA A C 1
ATOM 2665 O O . ALA A 1 350 ? 35.905 9.192 6.559 1.00 24.50 350 ALA A O 1
ATOM 2666 N N . PRO A 1 351 ? 36.638 9.801 8.590 1.00 31.02 351 PRO A N 1
ATOM 2667 C CA . PRO A 1 351 ? 35.855 8.792 9.290 1.00 31.02 351 PRO A CA 1
ATOM 2668 C C . PRO A 1 351 ? 34.444 9.328 9.566 1.00 31.02 351 PRO A C 1
ATOM 2670 O O . PRO A 1 351 ? 34.304 10.257 10.350 1.00 31.02 351 PRO A O 1
ATOM 2673 N N . SER A 1 352 ? 33.416 8.783 8.898 1.00 28.86 352 SER A N 1
ATOM 2674 C CA . SER A 1 352 ? 32.028 8.616 9.417 1.00 28.86 352 SER A CA 1
ATOM 2675 C C . SER A 1 352 ? 30.936 8.414 8.353 1.00 28.86 352 SER A C 1
ATOM 2677 O O . SER A 1 352 ? 29.778 8.268 8.725 1.00 28.86 352 SER A O 1
ATOM 2679 N N . ILE A 1 353 ? 31.231 8.332 7.049 1.00 26.98 353 ILE A N 1
ATOM 2680 C CA . ILE A 1 353 ? 30.174 8.117 6.038 1.00 26.98 353 ILE A CA 1
ATOM 2681 C C . ILE A 1 353 ? 30.606 7.039 5.037 1.00 26.98 353 ILE A C 1
ATOM 2683 O O . ILE A 1 353 ? 31.454 7.265 4.175 1.00 26.98 353 ILE A O 1
ATOM 2687 N N . ARG A 1 354 ? 30.030 5.834 5.151 1.00 25.52 354 ARG A N 1
ATOM 2688 C CA . ARG A 1 354 ? 30.120 4.792 4.113 1.00 25.52 354 ARG A CA 1
ATOM 2689 C C . ARG A 1 354 ? 29.243 5.215 2.928 1.00 25.52 354 ARG A C 1
ATOM 2691 O O . ARG A 1 354 ? 28.043 4.978 2.935 1.00 25.52 354 ARG A O 1
ATOM 2698 N N . ALA A 1 355 ? 29.845 5.858 1.931 1.00 25.84 355 ALA A N 1
ATOM 2699 C CA . ALA A 1 355 ? 29.211 6.161 0.647 1.00 25.84 355 ALA A CA 1
ATOM 2700 C C . ALA A 1 355 ? 29.080 4.892 -0.222 1.00 25.84 355 ALA A C 1
ATOM 2702 O O . ALA A 1 355 ? 30.022 4.098 -0.296 1.00 25.84 355 ALA A O 1
ATOM 2703 N N . GLN A 1 356 ? 27.943 4.705 -0.896 1.00 33.12 356 GLN A N 1
ATOM 2704 C CA . GLN A 1 356 ? 27.696 3.627 -1.859 1.00 33.12 356 GLN A CA 1
ATOM 2705 C C . GLN A 1 356 ? 27.375 4.216 -3.244 1.00 33.12 356 GLN A C 1
ATOM 2707 O O . GLN A 1 356 ? 26.453 5.005 -3.408 1.00 33.12 356 GLN A O 1
ATOM 2712 N N . CYS A 1 357 ? 28.164 3.836 -4.254 1.00 24.78 357 CYS A N 1
ATOM 2713 C CA . CYS A 1 357 ? 27.988 4.240 -5.653 1.00 24.78 357 CYS A CA 1
ATOM 2714 C C . CYS A 1 357 ? 27.061 3.276 -6.407 1.00 24.78 357 CYS A C 1
ATOM 2716 O O . CYS A 1 357 ? 27.226 2.061 -6.312 1.00 24.78 357 CYS A O 1
ATOM 2718 N N . PHE A 1 358 ? 26.189 3.811 -7.262 1.00 31.95 358 PHE A N 1
ATOM 2719 C CA . PHE A 1 358 ? 25.570 3.063 -8.360 1.00 31.95 358 PHE A CA 1
ATOM 2720 C C . PHE A 1 358 ? 26.562 2.964 -9.528 1.00 31.95 358 PHE A C 1
ATOM 2722 O O . PHE A 1 358 ? 27.105 3.981 -9.957 1.00 31.95 358 PHE A O 1
ATOM 2729 N N . MET A 1 359 ? 26.773 1.765 -10.078 1.00 26.31 359 MET A N 1
ATOM 2730 C CA . MET A 1 359 ? 27.376 1.616 -11.407 1.00 26.31 359 MET A CA 1
ATOM 2731 C C . MET A 1 359 ? 26.261 1.508 -12.447 1.00 26.31 359 MET A C 1
ATOM 2733 O O . MET A 1 359 ? 25.538 0.516 -12.500 1.00 26.31 359 MET A O 1
ATOM 2737 N N . LEU A 1 360 ? 26.115 2.556 -13.255 1.00 29.38 360 LEU A N 1
ATOM 2738 C CA . LEU A 1 360 ? 25.267 2.578 -14.442 1.00 29.38 360 LEU A CA 1
ATOM 2739 C C . LEU A 1 360 ? 26.104 2.084 -15.630 1.00 29.38 360 LEU A C 1
ATOM 2741 O O . LEU A 1 360 ? 26.847 2.862 -16.223 1.00 29.38 360 LEU A O 1
ATOM 2745 N N . GLU A 1 361 ? 26.009 0.801 -15.980 1.00 24.64 361 GLU A N 1
ATOM 2746 C CA . GLU A 1 361 ? 26.551 0.312 -17.253 1.00 24.64 361 GLU A CA 1
ATOM 2747 C C . GLU A 1 361 ? 25.566 0.630 -18.383 1.00 24.64 361 GLU A C 1
ATOM 2749 O O . GLU A 1 361 ? 24.540 -0.030 -18.558 1.00 24.64 361 GLU A O 1
ATOM 2754 N N . TRP A 1 362 ? 25.889 1.658 -19.166 1.00 25.78 362 TRP A N 1
ATOM 2755 C CA . TRP A 1 362 ? 25.283 1.882 -20.474 1.00 25.78 362 TRP A CA 1
ATOM 2756 C C . TRP A 1 362 ? 25.981 0.970 -21.483 1.00 25.78 362 TRP A C 1
ATOM 2758 O O . TRP A 1 362 ? 27.086 1.267 -21.931 1.00 25.78 362 TRP A O 1
ATOM 2768 N N . SER A 1 363 ? 25.351 -0.147 -21.848 1.00 25.83 363 SER A N 1
ATOM 2769 C CA . SER A 1 363 ? 25.761 -0.877 -23.050 1.00 25.83 363 SER A CA 1
ATOM 2770 C C . SER A 1 363 ? 25.143 -0.182 -24.260 1.00 25.83 363 SER A C 1
ATOM 2772 O O . SER A 1 363 ? 23.952 -0.314 -24.536 1.00 25.83 363 SER A O 1
ATOM 2774 N N . HIS A 1 364 ? 25.952 0.605 -24.966 1.00 26.44 364 HIS A N 1
ATOM 2775 C CA . HIS A 1 364 ? 25.656 0.933 -26.354 1.00 26.44 364 HIS A CA 1
ATOM 2776 C C . HIS A 1 364 ? 25.902 -0.332 -27.181 1.00 26.44 364 HIS A C 1
ATOM 2778 O O . HIS A 1 364 ? 27.044 -0.762 -27.329 1.00 26.44 364 HIS A O 1
ATOM 2784 N N . THR A 1 365 ? 24.827 -0.932 -27.681 1.00 32.75 365 THR A N 1
ATOM 2785 C CA . THR A 1 365 ? 24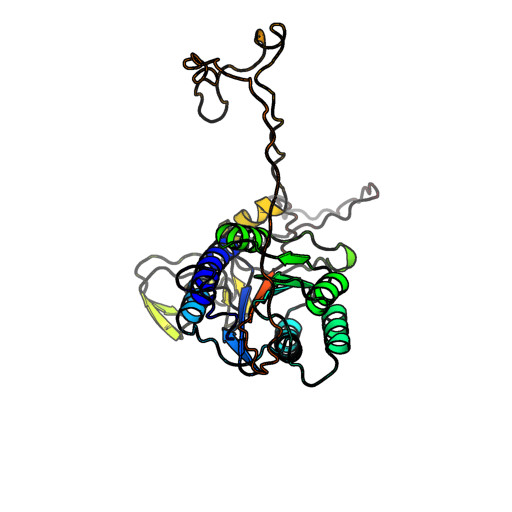.860 -1.835 -28.838 1.00 32.75 365 THR A CA 1
ATOM 2786 C C . THR A 1 365 ? 23.885 -1.321 -29.863 1.00 32.75 365 THR A C 1
ATOM 2788 O O . THR A 1 365 ? 22.717 -1.116 -29.448 1.00 32.75 365 THR A O 1
#

Foldseek 3Di:
DALQQPPLDPPTNLVLVLVLVLVLLVLLCLLFVPKWKWKWKFAQLAIDTQGDTGRDSVVRSCSSVVDSDFHHFGAPLNNLVVLLVRLLPDDLQKAWEKEKEWRFPDHDYPDDVVVSLVSCLVSLYQYEYEYAADDDPSNCVSNVSNVHYYYYAPYSVSSSVVSNVVSHDDDDDPVSNPDDDAAAFEWDWDDAQDWDQAPVPSDTDHTTWTATPPPRHTHRDPQDQDPPPRHGYHHPVSVVSNVCNLDPDDDDDDDDPPDPPVCVVPDDQADPPPRHGPPPPPPDPPDPDDDDDDDDDDDDDDDDDDDDDDDDTTYMMMMMTMIRNDPPDPEDPDDPPPPPDDDDDDDDDDPDDDDDYDDDDDDDD